Protein AF-A0A6G0W0J0-F1 (afdb_monomer)

Nearest PDB structures (foldseek):
  8c8g-assembly1_A  TM=3.126E-01  e=2.394E+00  Weissella oryzae

Mean predicted aligned error: 10.12 Å

InterPro domains:
  IPR012337 Ribonuclease H-like superfamily [SSF53098] (13-181)

Structure (mmCIF, N/CA/C/O backbone):
data_AF-A0A6G0W0J0-F1
#
_entry.id   AF-A0A6G0W0J0-F1
#
loop_
_atom_site.group_PDB
_atom_site.id
_atom_site.type_symbol
_atom_site.label_atom_id
_atom_site.label_alt_id
_atom_site.label_comp_id
_atom_site.label_asym_id
_atom_site.label_entity_id
_atom_site.label_seq_id
_atom_site.pdbx_PDB_ins_code
_atom_site.Cartn_x
_atom_site.Cartn_y
_atom_site.Cartn_z
_atom_site.occupancy
_atom_site.B_iso_or_equiv
_atom_site.auth_seq_id
_atom_site.auth_comp_id
_atom_site.auth_asym_id
_atom_site.auth_atom_id
_atom_site.pdbx_PDB_model_num
ATOM 1 N N . MET A 1 1 ? -2.404 -4.008 -24.831 1.00 56.59 1 MET A N 1
ATOM 2 C CA . MET A 1 1 ? -1.211 -3.534 -25.564 1.00 56.59 1 MET A CA 1
ATOM 3 C C . MET A 1 1 ? -0.155 -4.634 -25.630 1.00 56.59 1 MET A C 1
ATOM 5 O O . MET A 1 1 ? 0.037 -5.172 -26.712 1.00 56.59 1 MET A O 1
ATOM 9 N N . ALA A 1 2 ? 0.429 -5.047 -24.498 1.00 60.34 2 ALA A N 1
ATOM 10 C CA . ALA A 1 2 ? 1.398 -6.149 -24.436 1.00 60.34 2 ALA A CA 1
ATOM 11 C C . ALA A 1 2 ? 0.745 -7.544 -24.520 1.00 60.34 2 ALA A C 1
ATOM 13 O O . ALA A 1 2 ? -0.363 -7.741 -24.011 1.00 60.34 2 ALA A O 1
ATOM 14 N N . GLY A 1 3 ? 1.440 -8.506 -25.131 1.00 60.34 3 GLY A N 1
ATOM 15 C CA . GLY A 1 3 ? 1.117 -9.935 -25.079 1.00 60.34 3 GLY A CA 1
ATOM 16 C C . GLY A 1 3 ? 1.505 -10.698 -26.349 1.00 60.34 3 GLY A C 1
ATOM 17 O O . GLY A 1 3 ? 1.407 -10.171 -27.455 1.00 60.34 3 GLY A O 1
ATOM 18 N N . LYS A 1 4 ? 1.933 -11.953 -26.169 1.00 59.25 4 LYS A N 1
ATOM 19 C CA . LYS A 1 4 ? 2.504 -12.799 -27.233 1.00 59.25 4 LYS A CA 1
ATOM 20 C C . LYS A 1 4 ? 1.472 -13.349 -28.223 1.00 59.25 4 LYS A C 1
ATOM 22 O O . LYS A 1 4 ? 1.814 -13.626 -29.362 1.00 59.25 4 LYS A O 1
ATOM 27 N N . ILE A 1 5 ? 0.213 -13.496 -27.808 1.00 55.12 5 ILE A N 1
ATOM 28 C CA . ILE A 1 5 ? -0.828 -14.172 -28.595 1.00 55.12 5 ILE A CA 1
ATOM 29 C C . ILE A 1 5 ? -1.990 -13.198 -28.818 1.00 55.12 5 ILE A C 1
ATOM 31 O O . ILE A 1 5 ? -2.571 -12.689 -27.859 1.00 55.12 5 ILE A O 1
ATOM 35 N N . LYS A 1 6 ? -2.314 -12.912 -30.087 1.00 64.81 6 LYS A N 1
ATOM 36 C CA . LYS A 1 6 ? -3.482 -12.120 -30.547 1.00 64.81 6 LYS A CA 1
ATOM 37 C C . LYS A 1 6 ? -3.600 -10.666 -30.034 1.00 64.81 6 LYS A C 1
ATOM 39 O O . LYS A 1 6 ? -4.602 -10.007 -30.307 1.00 64.81 6 LYS A O 1
ATOM 44 N N . ARG A 1 7 ? -2.598 -10.126 -29.331 1.00 79.81 7 ARG A N 1
ATOM 45 C CA . ARG A 1 7 ? -2.573 -8.727 -28.847 1.00 79.81 7 ARG A CA 1
ATOM 46 C C . ARG A 1 7 ? -1.957 -7.783 -29.890 1.00 79.81 7 ARG A C 1
ATOM 48 O O . ARG A 1 7 ? -1.316 -8.225 -30.836 1.00 79.81 7 ARG A O 1
ATOM 55 N N . VAL A 1 8 ? -2.143 -6.475 -29.689 1.00 81.06 8 VAL A N 1
ATOM 56 C CA . VAL A 1 8 ? -1.639 -5.408 -30.579 1.00 81.06 8 VAL A CA 1
ATOM 57 C C . VAL A 1 8 ? -0.136 -5.545 -30.837 1.00 81.06 8 VAL A C 1
ATOM 59 O O . VAL A 1 8 ? 0.270 -5.514 -31.991 1.00 81.06 8 VAL A O 1
ATOM 62 N N . GLN A 1 9 ? 0.662 -5.796 -29.792 1.00 80.12 9 GLN A N 1
ATOM 63 C CA . GLN A 1 9 ? 2.093 -6.082 -29.928 1.00 80.12 9 GLN A CA 1
ATOM 64 C C . GLN A 1 9 ? 2.362 -7.197 -30.952 1.00 80.12 9 GLN A C 1
ATOM 66 O O . GLN A 1 9 ? 3.088 -6.974 -31.909 1.00 80.12 9 GLN A O 1
ATOM 71 N N . ALA A 1 10 ? 1.751 -8.372 -30.775 1.00 80.00 10 ALA A N 1
ATOM 72 C CA . ALA A 1 10 ? 1.978 -9.523 -31.649 1.00 80.00 10 ALA A CA 1
ATOM 73 C C . ALA A 1 10 ? 1.563 -9.255 -33.105 1.00 80.00 10 ALA A C 1
ATOM 75 O O . ALA A 1 10 ? 2.238 -9.699 -34.027 1.00 80.00 10 ALA A O 1
ATOM 76 N N . LYS A 1 11 ? 0.475 -8.501 -33.323 1.00 84.69 11 LYS A N 1
ATOM 77 C CA . LYS A 1 11 ? 0.040 -8.109 -34.673 1.00 84.69 11 LYS A CA 1
ATOM 78 C C . LYS A 1 11 ? 1.045 -7.174 -35.352 1.00 84.69 11 LYS A C 1
ATOM 80 O O . LYS A 1 11 ? 1.345 -7.381 -36.519 1.00 84.69 11 LYS A O 1
ATOM 85 N N . ILE A 1 12 ? 1.575 -6.186 -34.627 1.00 84.06 12 ILE A N 1
ATOM 86 C CA . ILE A 1 12 ? 2.580 -5.251 -35.159 1.00 84.06 12 ILE A CA 1
ATOM 87 C C . ILE A 1 12 ? 3.891 -5.983 -35.447 1.00 84.06 12 ILE A C 1
ATOM 89 O O . ILE A 1 12 ? 4.441 -5.820 -36.527 1.00 84.06 12 ILE A O 1
ATOM 93 N N . THR A 1 13 ? 4.357 -6.835 -34.530 1.00 82.12 13 THR A N 1
ATOM 94 C CA . THR A 1 13 ? 5.584 -7.619 -34.736 1.00 82.12 13 THR A CA 1
ATOM 95 C C . THR A 1 13 ? 5.460 -8.582 -35.919 1.00 82.12 13 THR A C 1
ATOM 97 O O . THR A 1 13 ? 6.430 -8.766 -36.636 1.00 82.12 13 THR A O 1
ATOM 100 N N . LYS A 1 14 ? 4.266 -9.136 -36.186 1.00 84.00 14 LYS A N 1
ATOM 101 C CA . LYS A 1 14 ? 4.023 -9.963 -37.381 1.00 84.00 1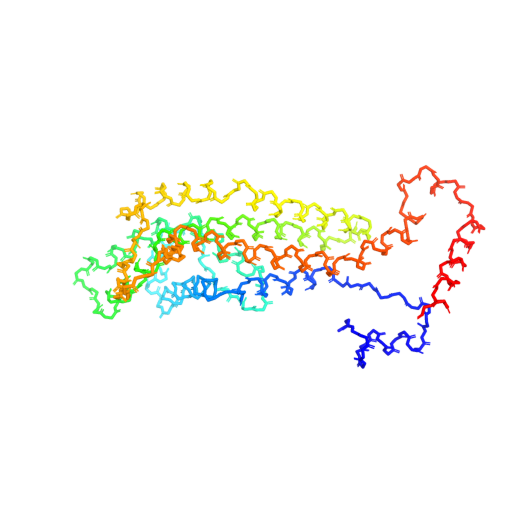4 LYS A CA 1
ATOM 102 C C . LYS A 1 14 ? 4.116 -9.169 -38.692 1.00 84.00 14 LYS A C 1
ATOM 104 O O . LYS A 1 14 ? 4.470 -9.736 -39.715 1.00 84.00 14 LYS A O 1
ATOM 109 N N . LEU A 1 15 ? 3.751 -7.887 -38.677 1.00 87.12 15 LEU A N 1
ATOM 110 C CA . LEU A 1 15 ? 3.861 -7.011 -39.850 1.00 87.12 15 LEU A CA 1
ATOM 111 C C . LEU A 1 15 ? 5.279 -6.456 -40.022 1.00 87.12 15 LEU A C 1
ATOM 113 O O . LEU A 1 15 ? 5.688 -6.162 -41.139 1.00 87.12 15 LEU A O 1
ATOM 117 N N . ASN A 1 16 ? 6.010 -6.281 -38.921 1.00 82.88 16 ASN A N 1
ATOM 118 C CA . ASN A 1 16 ? 7.377 -5.786 -38.920 1.00 82.88 16 ASN A CA 1
ATOM 119 C C . ASN A 1 16 ? 8.163 -6.378 -37.740 1.00 82.88 16 ASN A C 1
ATOM 121 O O . ASN A 1 16 ? 8.020 -5.940 -36.595 1.00 82.88 16 ASN A O 1
ATOM 125 N N . GLU A 1 17 ? 9.045 -7.329 -38.034 1.00 79.62 17 GLU A N 1
ATOM 126 C CA . GLU A 1 17 ? 9.886 -8.020 -37.047 1.00 79.62 17 GLU A CA 1
ATOM 127 C C . GLU A 1 17 ? 10.919 -7.082 -36.389 1.00 79.62 17 GLU A C 1
ATOM 129 O O . GLU A 1 17 ? 11.335 -7.264 -35.234 1.00 79.62 17 GLU A O 1
ATOM 134 N N . LEU A 1 18 ? 11.268 -5.987 -37.074 1.00 80.38 18 LEU A N 1
ATOM 135 C CA . LEU A 1 18 ? 12.151 -4.954 -36.539 1.00 80.38 18 LEU A CA 1
ATOM 136 C C . LEU A 1 18 ? 11.454 -4.087 -35.490 1.00 80.38 18 LEU A C 1
ATOM 138 O O . LEU A 1 18 ? 12.139 -3.524 -34.636 1.00 80.38 18 LEU A O 1
ATOM 142 N N . ALA A 1 19 ? 10.117 -4.036 -35.471 1.00 82.44 19 ALA A N 1
ATOM 143 C CA . ALA A 1 19 ? 9.374 -3.231 -34.509 1.00 82.44 19 ALA A CA 1
ATOM 144 C C . ALA A 1 19 ? 9.729 -3.617 -33.063 1.00 82.44 19 ALA A C 1
ATOM 146 O O . ALA A 1 19 ? 9.685 -4.784 -32.654 1.00 82.44 19 ALA A O 1
ATOM 147 N N . VAL A 1 20 ? 10.091 -2.616 -32.261 1.00 79.06 20 VAL A N 1
ATOM 148 C CA . VAL A 1 20 ? 10.449 -2.798 -30.854 1.00 79.06 20 VAL A CA 1
ATOM 149 C C . VAL A 1 20 ? 9.288 -2.355 -29.979 1.00 79.06 20 VAL A C 1
ATOM 151 O O . VAL A 1 20 ? 8.874 -1.200 -29.985 1.00 79.06 20 VAL A O 1
ATOM 154 N N . PHE A 1 21 ? 8.761 -3.288 -29.191 1.00 80.00 21 PHE A N 1
ATOM 155 C CA . PHE A 1 21 ? 7.732 -2.973 -28.209 1.00 80.00 21 PHE A CA 1
ATOM 156 C C . PHE A 1 21 ? 8.350 -2.424 -26.920 1.00 80.00 21 PHE A C 1
ATOM 158 O O . PHE A 1 21 ? 9.092 -3.137 -26.233 1.00 80.00 21 PHE A O 1
ATOM 165 N N . VAL A 1 22 ? 7.971 -1.193 -26.573 1.00 79.62 22 VAL A N 1
ATOM 166 C CA . VAL A 1 22 ? 8.305 -0.535 -25.305 1.00 79.62 22 VAL A CA 1
ATOM 167 C C . VAL A 1 22 ? 7.055 -0.511 -24.416 1.00 79.62 22 VAL A C 1
ATOM 169 O O . VAL A 1 22 ? 6.043 0.085 -24.794 1.00 79.62 22 VAL A O 1
ATOM 172 N N . PRO A 1 23 ? 7.061 -1.174 -23.245 1.00 77.00 23 PRO A N 1
ATOM 173 C CA . PRO A 1 23 ? 5.920 -1.131 -22.342 1.00 77.00 23 PRO A CA 1
ATOM 174 C C . PRO A 1 23 ? 5.777 0.259 -21.710 1.00 77.00 23 PRO A C 1
ATOM 176 O O . PRO A 1 23 ? 6.753 0.855 -21.261 1.00 77.00 23 PRO A O 1
ATOM 179 N N . CYS A 1 24 ? 4.539 0.747 -21.597 1.00 80.75 24 CYS A N 1
ATOM 180 C CA . CYS 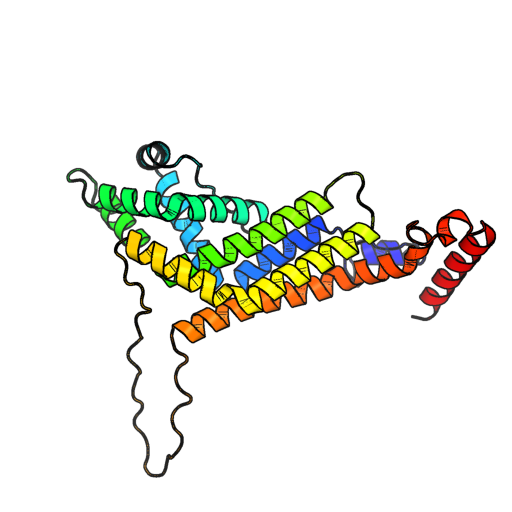A 1 24 ? 4.255 1.967 -20.845 1.00 80.75 24 CYS A CA 1
ATOM 181 C C . CYS A 1 24 ? 4.529 1.731 -19.350 1.00 80.75 24 CYS A C 1
ATOM 183 O O . CYS A 1 24 ? 3.860 0.914 -18.702 1.00 80.75 24 CYS A O 1
ATOM 185 N N . THR A 1 25 ? 5.509 2.451 -18.805 1.00 76.25 25 THR A N 1
ATOM 186 C CA . THR A 1 25 ? 5.937 2.353 -17.403 1.00 76.25 25 THR A CA 1
ATOM 187 C C . THR A 1 25 ? 4.838 2.802 -16.455 1.00 76.25 25 THR A C 1
ATOM 189 O O . THR A 1 25 ? 4.521 2.071 -15.523 1.00 76.25 25 THR A O 1
ATOM 192 N N . ALA A 1 26 ? 4.177 3.926 -16.742 1.00 74.62 26 ALA A N 1
ATOM 193 C CA . ALA A 1 26 ? 3.075 4.447 -15.934 1.00 74.62 26 ALA A CA 1
ATOM 194 C C . ALA A 1 26 ? 1.903 3.455 -15.834 1.00 74.62 26 ALA A C 1
ATOM 196 O O . ALA A 1 26 ? 1.378 3.197 -14.750 1.00 74.62 26 ALA A O 1
ATOM 197 N N . HIS A 1 27 ? 1.523 2.830 -16.954 1.00 75.94 27 HIS A N 1
ATOM 198 C CA . HIS A 1 27 ? 0.479 1.805 -16.953 1.00 75.94 27 HIS A CA 1
ATOM 199 C C . HIS A 1 27 ? 0.912 0.543 -16.193 1.00 75.94 27 HIS A C 1
ATOM 201 O O . HIS A 1 27 ? 0.139 -0.003 -15.406 1.00 75.94 27 HIS A O 1
ATOM 207 N N . SER A 1 28 ? 2.156 0.103 -16.392 1.00 76.25 28 SER A N 1
ATOM 208 C CA . SER A 1 28 ? 2.712 -1.065 -15.698 1.00 76.25 28 SER A CA 1
ATOM 209 C C . SER A 1 28 ? 2.783 -0.841 -14.189 1.00 76.25 28 SER A C 1
ATOM 211 O O . SER A 1 28 ? 2.431 -1.744 -13.429 1.00 76.25 28 SER A O 1
ATOM 213 N N . LEU A 1 29 ? 3.164 0.371 -13.764 1.00 77.25 29 LEU A N 1
ATOM 214 C CA . LEU A 1 29 ? 3.160 0.764 -12.361 1.00 77.25 29 LEU A CA 1
ATOM 215 C C . LEU A 1 29 ? 1.738 0.804 -11.793 1.00 77.25 29 LEU A C 1
ATOM 217 O O . LEU A 1 29 ? 1.502 0.386 -10.663 1.00 77.25 29 LEU A O 1
ATOM 221 N N . ASN A 1 30 ? 0.764 1.253 -12.587 1.00 77.56 30 ASN A N 1
ATOM 222 C CA . ASN A 1 30 ? -0.617 1.288 -12.131 1.00 77.56 30 ASN A CA 1
ATOM 223 C C . ASN A 1 30 ? -1.206 -0.104 -11.882 1.00 77.56 30 ASN A C 1
ATOM 225 O O . ASN A 1 30 ? -1.951 -0.289 -10.924 1.00 77.56 30 ASN A O 1
ATOM 229 N N . LEU A 1 31 ? -0.844 -1.078 -12.716 1.00 73.88 31 LEU A N 1
ATOM 230 C CA . LEU A 1 31 ? -1.403 -2.423 -12.663 1.00 73.88 31 LEU A CA 1
ATOM 231 C C . LEU A 1 31 ? -0.941 -3.226 -11.434 1.00 73.88 31 LEU A C 1
ATOM 233 O O . LEU A 1 31 ? -1.755 -3.904 -10.815 1.00 73.88 31 LEU A O 1
ATOM 237 N N . PHE A 1 32 ? 0.337 -3.156 -11.042 1.00 72.56 32 PHE A N 1
ATOM 238 C CA . PHE A 1 32 ? 0.806 -3.953 -9.898 1.00 72.56 32 PHE A CA 1
ATOM 239 C C . PHE A 1 32 ? 0.320 -3.395 -8.555 1.00 72.56 32 PHE A C 1
ATOM 241 O O . PHE A 1 32 ? 0.039 -4.182 -7.662 1.00 72.56 32 PHE A O 1
ATOM 248 N N . GLY A 1 33 ? 0.184 -2.071 -8.405 1.00 68.31 33 GLY A N 1
ATOM 249 C CA . GLY A 1 33 ? -0.306 -1.474 -7.157 1.00 68.31 33 GLY A CA 1
ATOM 250 C C . GLY A 1 33 ? -1.740 -1.900 -6.825 1.00 68.31 33 GLY A C 1
ATOM 251 O O . GLY A 1 33 ? -2.076 -2.080 -5.658 1.00 68.31 33 GLY A O 1
ATOM 252 N N . VAL A 1 34 ? -2.567 -2.116 -7.854 1.00 72.31 34 VAL A N 1
ATOM 253 C CA . VAL A 1 34 ? -3.911 -2.697 -7.713 1.00 72.31 34 VAL A CA 1
ATOM 254 C C . VAL A 1 34 ? -3.820 -4.155 -7.272 1.00 72.31 34 VAL A C 1
ATOM 256 O O . VAL A 1 34 ? -4.384 -4.512 -6.244 1.00 72.31 34 VAL A O 1
ATOM 259 N N . HIS A 1 35 ? -3.037 -4.974 -7.977 1.00 74.56 35 HIS A N 1
ATOM 260 C CA . HIS A 1 35 ? -2.887 -6.388 -7.627 1.00 74.56 35 HIS A CA 1
ATOM 261 C C . HIS A 1 35 ? -2.286 -6.599 -6.235 1.00 74.56 35 HIS A C 1
ATOM 263 O O . HIS A 1 35 ? -2.716 -7.501 -5.528 1.00 74.56 35 HIS A O 1
ATOM 269 N N . ALA A 1 36 ? -1.351 -5.745 -5.811 1.00 73.56 36 ALA A N 1
ATOM 270 C CA . ALA A 1 36 ? -0.733 -5.779 -4.488 1.00 73.56 36 ALA A CA 1
ATOM 271 C C . ALA A 1 36 ? -1.757 -5.579 -3.351 1.00 73.56 36 ALA A C 1
ATOM 273 O O . ALA A 1 36 ? -1.655 -6.215 -2.300 1.00 73.56 36 ALA A O 1
ATOM 274 N N . ALA A 1 37 ? -2.771 -4.738 -3.581 1.00 74.31 37 ALA A N 1
ATOM 275 C CA . ALA A 1 37 ? -3.867 -4.497 -2.644 1.00 74.31 37 ALA A CA 1
ATOM 276 C C . ALA A 1 37 ? -4.845 -5.686 -2.531 1.00 74.31 37 ALA A C 1
ATOM 278 O O . ALA A 1 37 ? -5.581 -5.780 -1.550 1.00 74.31 37 ALA A O 1
ATOM 279 N N . GLU A 1 38 ? -4.824 -6.599 -3.504 1.00 81.19 38 GLU A N 1
ATOM 280 C CA . GLU A 1 38 ? -5.711 -7.768 -3.613 1.00 81.19 38 GLU A CA 1
ATOM 281 C C . GLU A 1 38 ? -5.002 -9.095 -3.275 1.00 81.19 38 GLU A C 1
ATOM 283 O O . GLU A 1 38 ? -5.573 -10.171 -3.420 1.00 81.19 38 GLU A O 1
ATOM 288 N N . THR A 1 39 ? -3.754 -9.038 -2.801 1.00 79.44 39 THR A N 1
ATOM 289 C CA . THR A 1 39 ? -2.888 -10.218 -2.593 1.00 79.44 39 THR A CA 1
ATOM 290 C C . THR A 1 39 ? -3.302 -11.126 -1.453 1.00 79.44 39 THR A C 1
ATOM 292 O O . THR A 1 39 ? -3.011 -12.320 -1.469 1.00 79.44 39 THR A O 1
ATOM 295 N N . SER A 1 40 ? -3.932 -10.564 -0.427 1.00 83.31 40 SER A N 1
ATOM 296 C CA . SER A 1 40 ? -4.366 -11.324 0.734 1.00 83.31 40 SER A CA 1
ATOM 297 C C . SER A 1 40 ? -5.678 -10.774 1.282 1.00 83.31 40 SER A C 1
ATOM 299 O O . SER A 1 40 ? -5.935 -9.568 1.181 1.00 83.31 40 SER A O 1
ATOM 301 N N . PRO A 1 41 ? -6.483 -11.620 1.950 1.00 85.56 41 PRO A N 1
ATOM 302 C CA . PRO A 1 41 ? -7.697 -11.170 2.623 1.00 85.56 41 PRO A CA 1
ATOM 303 C C . PRO A 1 41 ? -7.441 -10.021 3.603 1.00 85.56 41 PRO A C 1
ATOM 305 O O . PRO A 1 41 ? -8.278 -9.136 3.750 1.00 85.56 41 PRO A O 1
ATOM 308 N N . ALA A 1 42 ? -6.268 -9.994 4.247 1.00 85.56 42 ALA A N 1
ATOM 309 C CA . ALA A 1 42 ? -5.870 -8.914 5.144 1.00 85.56 42 ALA A CA 1
ATOM 310 C C . ALA A 1 42 ? -5.733 -7.558 4.428 1.00 85.56 42 ALA A C 1
ATOM 312 O O . ALA A 1 42 ? -6.225 -6.561 4.954 1.00 85.56 42 ALA A O 1
ATOM 313 N N . MET A 1 43 ? -5.117 -7.520 3.240 1.00 87.19 43 MET A N 1
ATOM 314 C CA . MET A 1 43 ? -4.979 -6.286 2.450 1.00 87.19 43 MET A CA 1
ATOM 315 C C . MET A 1 43 ? -6.323 -5.828 1.890 1.00 87.19 43 MET A C 1
ATOM 317 O O . MET A 1 43 ? -6.672 -4.656 2.027 1.00 87.19 43 MET A O 1
ATOM 321 N N . ILE A 1 44 ? -7.120 -6.763 1.366 1.00 88.88 44 ILE A N 1
ATOM 322 C CA . ILE A 1 44 ? -8.475 -6.480 0.874 1.00 88.88 44 ILE A CA 1
ATOM 323 C C . ILE A 1 44 ? -9.322 -5.865 1.993 1.00 88.88 44 ILE A C 1
ATOM 325 O O . ILE A 1 44 ? -9.962 -4.833 1.799 1.00 88.88 44 ILE A O 1
ATOM 329 N N . THR A 1 45 ? -9.267 -6.458 3.189 1.00 91.12 45 THR A N 1
ATOM 330 C CA . THR A 1 45 ? -9.997 -5.965 4.364 1.00 91.12 45 THR A CA 1
ATOM 331 C C . THR A 1 45 ? -9.519 -4.570 4.751 1.00 91.12 45 THR A C 1
ATOM 333 O O . THR A 1 45 ? -10.342 -3.691 4.969 1.00 91.12 45 THR A O 1
ATOM 336 N N . PHE A 1 46 ? -8.207 -4.327 4.775 1.00 92.25 46 PHE A N 1
ATOM 337 C CA . PHE A 1 46 ? -7.636 -3.022 5.106 1.00 92.25 46 PHE A CA 1
ATOM 338 C C . PHE A 1 46 ? -8.090 -1.905 4.147 1.00 92.25 46 PHE A C 1
ATOM 340 O O . PHE A 1 46 ? -8.608 -0.879 4.594 1.00 92.25 46 PHE A O 1
ATOM 347 N N . PHE A 1 47 ? -7.970 -2.107 2.830 1.00 91.56 47 PHE A N 1
ATOM 348 C CA . PHE A 1 47 ? -8.452 -1.127 1.846 1.00 91.56 47 PHE A CA 1
ATOM 349 C C . PHE A 1 47 ? -9.983 -0.988 1.869 1.00 91.56 47 PHE A C 1
ATOM 351 O O . PHE A 1 47 ? -10.507 0.107 1.635 1.00 91.56 47 PHE A O 1
ATOM 358 N N . GLY A 1 48 ? -10.701 -2.069 2.184 1.00 92.94 48 GLY A N 1
ATOM 359 C CA . GLY A 1 48 ? -12.140 -2.058 2.433 1.00 92.94 48 GLY A CA 1
ATOM 360 C C . GLY A 1 48 ? -12.518 -1.195 3.638 1.00 92.94 48 GLY A C 1
ATOM 361 O O . GLY A 1 48 ? -13.429 -0.377 3.531 1.00 92.94 48 GLY A O 1
ATOM 362 N N . SER A 1 49 ? -11.780 -1.294 4.748 1.00 94.62 49 SER A N 1
ATOM 363 C CA . SER A 1 49 ? -11.978 -0.469 5.946 1.00 94.62 49 SER A CA 1
ATOM 364 C C . SER A 1 49 ? -11.797 1.015 5.639 1.00 94.62 49 SER A C 1
ATOM 366 O O . SER A 1 49 ? -12.677 1.807 5.962 1.00 94.62 49 SER A O 1
ATOM 368 N N . ILE A 1 50 ? -10.730 1.396 4.924 1.00 94.56 50 ILE A N 1
ATOM 369 C CA . ILE A 1 50 ? -10.516 2.785 4.473 1.00 94.56 50 ILE A CA 1
ATOM 370 C C . ILE A 1 50 ? -11.725 3.298 3.682 1.00 94.56 50 ILE A C 1
ATOM 372 O O . ILE A 1 50 ? -12.230 4.395 3.936 1.00 94.56 50 ILE A O 1
ATOM 376 N N . GLN A 1 51 ? -12.222 2.494 2.737 1.00 93.50 51 GLN A N 1
ATOM 377 C CA . GLN A 1 51 ? -13.383 2.867 1.933 1.00 93.50 51 GLN A CA 1
ATOM 378 C C . GLN A 1 51 ? -14.650 2.978 2.780 1.00 93.50 51 GLN A C 1
ATOM 380 O O . GLN A 1 51 ? -15.426 3.910 2.581 1.00 93.50 51 GLN A O 1
ATOM 385 N N . LYS A 1 52 ? -14.860 2.060 3.729 1.00 94.62 52 LYS A N 1
ATOM 386 C CA . LYS A 1 52 ? -16.021 2.065 4.625 1.00 94.62 52 LYS A CA 1
ATOM 387 C C . LYS A 1 52 ? -16.036 3.315 5.505 1.00 94.62 52 LYS A C 1
ATOM 389 O O . LYS A 1 52 ? -17.090 3.931 5.638 1.00 94.62 52 LYS A O 1
ATOM 394 N N . ILE A 1 53 ? -14.880 3.740 6.021 1.00 94.44 53 ILE A N 1
ATOM 395 C CA . ILE A 1 53 ? -14.766 4.980 6.803 1.00 94.44 53 ILE A CA 1
ATOM 396 C C . ILE A 1 53 ? -15.080 6.199 5.932 1.00 94.44 53 ILE A C 1
ATOM 398 O O . ILE A 1 53 ? -15.870 7.054 6.328 1.00 94.44 53 ILE A O 1
ATOM 402 N N . PHE A 1 54 ? -14.521 6.265 4.719 1.00 94.56 54 PHE A N 1
ATOM 403 C CA . PHE A 1 54 ? -14.840 7.345 3.783 1.00 94.56 54 PHE A CA 1
ATOM 404 C C . PHE A 1 54 ? -16.347 7.406 3.485 1.00 94.56 54 PHE A C 1
ATOM 406 O O . PHE A 1 54 ? -16.952 8.469 3.611 1.00 94.56 54 PHE A O 1
ATOM 413 N N . VAL A 1 55 ? -16.950 6.265 3.127 1.00 94.56 55 VAL A N 1
ATOM 414 C CA . VAL A 1 55 ? -18.376 6.155 2.776 1.00 94.56 55 VAL A CA 1
ATOM 415 C C . VAL A 1 55 ? -19.261 6.545 3.946 1.00 94.56 55 VAL A C 1
ATOM 417 O O . VAL A 1 55 ? -20.277 7.204 3.737 1.00 94.56 55 VAL A O 1
ATOM 420 N N . PHE A 1 56 ? -18.871 6.189 5.173 1.00 93.19 56 PHE A N 1
ATOM 421 C CA . PHE A 1 56 ? -19.567 6.648 6.361 1.00 93.19 56 PHE A CA 1
ATOM 422 C C . PHE A 1 56 ? -19.662 8.170 6.332 1.00 93.19 56 PHE A C 1
ATOM 424 O O . PHE A 1 56 ? -20.761 8.672 6.127 1.00 93.19 56 PHE A O 1
ATOM 431 N N . PHE A 1 57 ? -18.559 8.909 6.415 1.00 92.25 57 PHE A N 1
ATOM 432 C CA . PHE A 1 57 ? -18.636 10.371 6.448 1.00 92.25 57 PHE A CA 1
ATOM 433 C C . PHE A 1 57 ? -19.301 10.975 5.202 1.00 92.25 57 PHE A C 1
ATOM 435 O O . PHE A 1 57 ? -20.114 11.885 5.339 1.00 92.25 57 PHE A O 1
ATOM 442 N N . SER A 1 58 ? -19.022 10.461 3.998 1.00 92.81 58 SER A N 1
ATOM 443 C CA . SER A 1 58 ? -19.546 11.041 2.754 1.00 92.81 58 SER A CA 1
ATOM 444 C C . SER A 1 58 ? -21.048 10.838 2.548 1.00 92.81 58 SER A C 1
ATOM 446 O O . SER A 1 58 ? -21.668 11.609 1.823 1.00 92.81 58 SER A O 1
ATOM 448 N N . ASN A 1 59 ? -21.653 9.821 3.171 1.00 91.62 59 ASN A N 1
ATOM 449 C CA . ASN A 1 59 ? -23.085 9.531 3.029 1.00 91.62 59 ASN A CA 1
ATOM 450 C C . ASN A 1 59 ? -23.995 10.532 3.768 1.00 91.62 59 ASN A C 1
ATOM 452 O O . ASN A 1 59 ? -25.210 10.373 3.760 1.00 91.62 59 ASN A O 1
ATOM 456 N N . SER A 1 60 ? -23.448 11.529 4.468 1.00 90.56 60 SER A N 1
ATOM 457 C CA . SER A 1 60 ? -24.233 12.585 5.112 1.00 90.56 60 SER A CA 1
ATOM 458 C C . SER A 1 60 ? -23.477 13.902 5.079 1.00 90.56 60 SER A C 1
ATOM 460 O O . SER A 1 60 ? -22.347 13.987 5.552 1.00 90.56 60 SER A O 1
ATOM 462 N N . THR A 1 61 ? -24.128 14.953 4.586 1.00 89.69 61 THR A N 1
ATOM 463 C CA . THR A 1 61 ? -23.578 16.315 4.567 1.00 89.69 61 THR A CA 1
ATOM 464 C C . THR A 1 61 ? -23.235 16.818 5.968 1.00 89.69 61 THR A C 1
ATOM 466 O O . THR A 1 61 ? -22.190 17.434 6.151 1.00 89.69 61 THR A O 1
ATOM 469 N N . SER A 1 62 ? -24.058 16.490 6.969 1.00 88.31 62 SER A N 1
ATOM 470 C CA . SER A 1 62 ? -23.797 16.815 8.376 1.00 88.31 62 SER A CA 1
ATOM 471 C C . SER A 1 62 ? -22.502 16.161 8.873 1.00 88.31 62 SER A C 1
ATOM 473 O O . SER A 1 62 ? -21.593 16.859 9.321 1.00 88.31 62 SER A O 1
ATOM 475 N N . ARG A 1 63 ? -22.355 14.841 8.693 1.00 89.25 63 ARG A N 1
ATOM 476 C CA . ARG A 1 63 ? -21.155 14.100 9.130 1.00 89.25 63 ARG A CA 1
ATOM 477 C C . ARG A 1 63 ? -19.901 14.549 8.385 1.00 89.25 63 ARG A C 1
ATOM 479 O O . ARG A 1 63 ? -18.834 14.670 8.977 1.00 89.25 63 ARG A O 1
ATOM 486 N N . TRP A 1 64 ? -20.037 14.846 7.098 1.00 91.62 64 TRP A N 1
ATOM 487 C CA . TRP A 1 64 ? -18.959 15.397 6.286 1.00 91.62 64 TRP A CA 1
ATOM 488 C C . TRP A 1 64 ? -18.503 16.782 6.763 1.00 91.62 64 TRP A C 1
ATOM 490 O O . TRP A 1 64 ? -17.304 17.054 6.784 1.00 91.62 64 TRP A O 1
ATOM 500 N N . ASN A 1 65 ? -19.435 17.646 7.175 1.00 88.81 65 ASN A N 1
ATOM 501 C CA . ASN A 1 65 ? -19.109 18.961 7.729 1.00 88.81 65 ASN A CA 1
ATOM 502 C C . ASN A 1 65 ? -18.429 18.847 9.098 1.00 88.81 65 ASN A C 1
ATOM 504 O O . ASN A 1 65 ? -17.423 19.513 9.318 1.00 88.81 65 ASN A O 1
ATOM 508 N N . MET A 1 66 ? -18.907 17.958 9.978 1.00 87.12 66 MET A N 1
ATOM 509 C CA . MET A 1 66 ? -18.241 17.680 11.261 1.00 87.12 66 MET A CA 1
ATOM 510 C C . MET A 1 66 ? -16.790 17.245 11.048 1.00 87.12 66 MET A C 1
ATOM 512 O O . MET A 1 66 ? -15.887 17.766 11.691 1.00 87.12 66 MET A O 1
ATOM 516 N N . LEU A 1 67 ? -16.562 16.347 10.088 1.00 89.75 67 LEU A N 1
ATOM 517 C CA . LEU A 1 67 ? -15.225 15.904 9.716 1.00 89.75 67 LEU A CA 1
ATOM 518 C C . LEU A 1 67 ? -14.355 17.070 9.211 1.00 89.75 67 LEU A C 1
ATOM 520 O O . LEU A 1 67 ? -13.241 17.262 9.695 1.00 89.75 67 LEU A O 1
ATOM 524 N N . LYS A 1 68 ? -14.860 17.859 8.254 1.00 88.31 68 LYS A N 1
ATOM 525 C CA . LYS A 1 68 ? -14.137 18.993 7.649 1.00 88.31 68 LYS A CA 1
ATOM 526 C C . LYS A 1 68 ? -13.729 20.074 8.645 1.00 88.31 68 LYS A C 1
ATOM 528 O O . LYS A 1 68 ? -12.725 20.732 8.414 1.00 88.31 68 LYS A O 1
ATOM 533 N N . ASN A 1 69 ? -14.493 20.260 9.717 1.00 86.44 69 ASN A N 1
ATOM 534 C CA . ASN A 1 69 ? -14.178 21.257 10.737 1.00 86.44 69 ASN A CA 1
ATOM 535 C C . ASN A 1 69 ? -12.947 20.883 11.575 1.00 86.44 69 ASN A C 1
ATOM 537 O O . ASN A 1 69 ? -12.395 21.745 12.251 1.00 86.44 69 ASN A O 1
ATOM 541 N N . VAL A 1 70 ? -12.521 19.617 11.539 1.00 84.44 70 VAL A N 1
ATOM 542 C CA . VAL A 1 70 ? -11.401 19.108 12.342 1.00 84.44 70 VAL A CA 1
ATOM 543 C C . VAL A 1 70 ? -10.205 18.718 11.474 1.00 84.44 70 VAL A C 1
ATOM 545 O O . VAL A 1 70 ? -9.066 18.853 11.914 1.00 84.44 70 VAL A O 1
ATOM 548 N N . ILE A 1 71 ? -10.429 18.2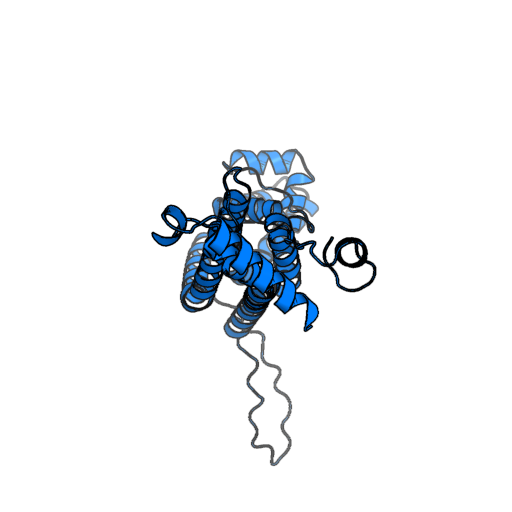36 10.245 1.00 86.38 71 ILE A N 1
ATOM 549 C CA . ILE A 1 71 ? -9.338 17.805 9.360 1.00 86.38 71 ILE A CA 1
ATOM 550 C C . ILE A 1 71 ? -8.954 18.887 8.348 1.00 86.38 71 ILE A C 1
ATOM 552 O O . ILE A 1 71 ? -9.787 19.402 7.605 1.00 86.38 71 ILE A O 1
ATOM 556 N N . ASN A 1 72 ? -7.652 19.149 8.232 1.00 76.25 72 ASN A N 1
ATOM 557 C CA . ASN A 1 72 ? -7.113 20.108 7.258 1.00 76.25 72 ASN A CA 1
ATOM 558 C C . ASN A 1 72 ? -7.077 19.553 5.825 1.00 76.25 72 ASN A C 1
ATOM 560 O O . ASN A 1 72 ? -6.975 20.302 4.855 1.00 76.25 72 ASN A O 1
ATOM 564 N N . VAL A 1 73 ? -7.136 18.227 5.672 1.00 80.94 73 VAL A N 1
ATOM 565 C CA . VAL A 1 73 ? -7.074 17.542 4.375 1.00 80.94 73 VAL A CA 1
ATOM 566 C C . VAL A 1 73 ? -8.337 16.726 4.180 1.00 80.94 73 VAL A C 1
ATOM 568 O O . VAL A 1 73 ? -8.698 15.926 5.029 1.00 80.94 73 VAL A O 1
ATOM 571 N N . THR A 1 74 ? -8.996 16.872 3.034 1.00 84.31 74 THR A N 1
ATOM 572 C CA . THR A 1 74 ? -10.223 16.125 2.733 1.00 84.31 74 THR A CA 1
ATOM 573 C C . THR A 1 74 ? -9.946 14.632 2.525 1.00 84.31 74 THR A C 1
ATOM 575 O O . THR A 1 74 ? -9.089 14.270 1.712 1.00 84.31 74 THR A O 1
ATOM 578 N N . LEU A 1 75 ? -10.715 13.759 3.194 1.00 87.56 75 LEU A N 1
ATOM 579 C CA . LEU A 1 75 ? -10.678 12.320 2.914 1.00 87.56 75 LEU A CA 1
ATOM 580 C C . LEU A 1 75 ? -11.085 12.039 1.468 1.00 87.56 75 LEU A C 1
ATOM 582 O O . LEU A 1 75 ? -11.920 12.733 0.888 1.00 87.56 75 LEU A O 1
ATOM 586 N N . LYS A 1 76 ? -10.508 10.995 0.875 1.00 88.38 76 LYS A N 1
ATOM 587 C CA . LYS A 1 76 ? -10.764 10.656 -0.525 1.00 88.38 76 LYS A CA 1
ATOM 588 C C . LYS A 1 76 ? -11.267 9.233 -0.672 1.00 88.38 76 LYS A C 1
ATOM 590 O O . LYS A 1 76 ? -10.734 8.314 -0.056 1.00 88.38 76 LYS A O 1
ATOM 595 N N . LYS A 1 77 ? -12.246 9.064 -1.562 1.00 88.94 77 LYS A N 1
ATOM 596 C CA . LYS A 1 77 ? -12.604 7.759 -2.114 1.00 88.94 77 LYS A CA 1
ATOM 597 C C . LYS A 1 77 ? -11.403 7.205 -2.866 1.00 88.94 77 LYS A C 1
ATOM 599 O O . LYS A 1 77 ? -10.787 7.930 -3.653 1.00 88.94 77 LYS A O 1
ATOM 604 N N . HIS A 1 78 ? -11.106 5.925 -2.673 1.00 83.56 78 HIS A N 1
ATOM 605 C CA . HIS A 1 78 ? -10.151 5.247 -3.539 1.00 83.56 78 HIS A CA 1
ATOM 606 C C . HIS A 1 78 ? -10.866 4.495 -4.666 1.00 83.56 78 HIS A C 1
ATOM 608 O O . HIS A 1 78 ? -12.058 4.200 -4.605 1.00 83.56 78 HIS A O 1
ATOM 614 N N . SER A 1 79 ? -10.130 4.276 -5.747 1.00 79.94 79 SER A N 1
ATOM 615 C CA . SER A 1 79 ? -10.544 3.556 -6.943 1.00 79.94 79 SER A CA 1
ATOM 616 C C . SER A 1 79 ? -9.804 2.234 -6.984 1.00 79.94 79 SER A C 1
ATOM 618 O O . SER A 1 79 ? -8.576 2.202 -6.854 1.00 79.94 79 SER A O 1
ATOM 620 N N . ASP A 1 80 ? -10.527 1.161 -7.280 1.00 72.25 80 ASP A N 1
ATOM 621 C CA . ASP A 1 80 ? -9.929 -0.168 -7.412 1.00 72.25 80 ASP A CA 1
ATOM 622 C C . ASP A 1 80 ? -8.966 -0.239 -8.594 1.00 72.25 80 ASP A C 1
ATOM 624 O O . ASP A 1 80 ? -7.975 -0.947 -8.551 1.00 72.25 80 ASP A O 1
ATOM 628 N N . THR A 1 81 ? -9.167 0.602 -9.607 1.00 70.94 81 THR A N 1
ATOM 629 C CA . THR A 1 81 ? -8.355 0.615 -10.832 1.00 70.94 81 THR A CA 1
ATOM 630 C C . THR A 1 81 ? -7.150 1.561 -10.806 1.00 70.94 81 THR A C 1
ATOM 632 O O . THR A 1 81 ? -6.339 1.527 -11.734 1.00 70.94 81 THR A O 1
ATOM 635 N N . ARG A 1 82 ? -7.026 2.449 -9.806 1.00 76.25 82 ARG A N 1
ATOM 636 C CA . ARG A 1 82 ? -6.008 3.520 -9.797 1.00 76.25 82 ARG A CA 1
ATOM 637 C C . ARG A 1 82 ? -5.349 3.665 -8.436 1.00 76.25 82 ARG A C 1
ATOM 639 O O . ARG A 1 82 ? -5.904 4.289 -7.533 1.00 76.25 82 ARG A O 1
ATOM 646 N N . TRP A 1 83 ? -4.119 3.199 -8.295 1.00 82.56 83 TRP A N 1
ATOM 647 C CA . TRP A 1 83 ? -3.383 3.317 -7.032 1.00 82.56 83 TRP A CA 1
ATOM 648 C C . TRP A 1 83 ? -3.096 4.772 -6.625 1.00 82.56 83 TRP A C 1
ATOM 650 O O . TRP A 1 83 ? -2.987 5.036 -5.435 1.00 82.56 83 TRP A O 1
ATOM 660 N N . SER A 1 84 ? -3.023 5.733 -7.556 1.00 85.12 84 SER A N 1
ATOM 661 C CA . SER A 1 84 ? -2.842 7.151 -7.203 1.00 85.12 84 SER A CA 1
ATOM 662 C C . SER A 1 84 ? -3.987 7.659 -6.321 1.00 85.12 84 SER A C 1
ATOM 664 O O . SER A 1 84 ? -3.767 8.448 -5.404 1.00 85.12 84 SER A O 1
ATOM 666 N N . SER A 1 85 ? -5.202 7.140 -6.527 1.00 88.56 85 SER A N 1
ATOM 667 C CA . SER A 1 85 ? -6.343 7.402 -5.647 1.00 88.56 85 SER A CA 1
ATOM 668 C C . SER A 1 85 ? -6.212 6.691 -4.295 1.00 88.56 85 SER A C 1
ATOM 670 O O . SER A 1 85 ? -6.469 7.313 -3.268 1.00 88.56 85 SER A O 1
ATOM 672 N N . LYS A 1 86 ? -5.726 5.436 -4.268 1.00 88.94 86 LYS A N 1
ATOM 673 C CA . LYS A 1 86 ? -5.416 4.703 -3.025 1.00 88.94 86 LYS A CA 1
ATOM 674 C C . LYS A 1 86 ? -4.356 5.438 -2.204 1.00 88.94 86 LYS A C 1
ATOM 676 O O . LYS A 1 86 ? -4.529 5.590 -1.003 1.00 88.94 86 LYS A O 1
ATOM 681 N N . LYS A 1 87 ? -3.319 5.979 -2.850 1.00 91.44 87 LYS A N 1
ATOM 682 C CA . LYS A 1 87 ? -2.282 6.795 -2.210 1.00 91.44 87 LYS A CA 1
ATOM 683 C C . LYS A 1 87 ? -2.868 8.054 -1.592 1.00 91.44 87 LYS A C 1
ATOM 685 O O . LYS A 1 87 ? -2.572 8.355 -0.446 1.00 91.44 87 LYS A O 1
ATOM 690 N N . GLN A 1 88 ? -3.698 8.789 -2.332 1.00 91.75 88 GLN A N 1
ATOM 691 C CA . GLN A 1 88 ? -4.326 9.999 -1.797 1.00 91.75 88 GLN A CA 1
ATOM 692 C C . GLN A 1 88 ? -5.241 9.691 -0.608 1.00 91.75 88 GLN A C 1
ATOM 694 O O . GLN A 1 88 ? -5.212 10.434 0.368 1.00 91.75 88 GLN A O 1
ATOM 699 N N . ALA A 1 89 ? -6.011 8.600 -0.671 1.00 93.19 89 ALA A N 1
ATOM 700 C CA . ALA A 1 89 ? -6.823 8.143 0.450 1.00 93.19 89 ALA A CA 1
ATOM 701 C C . ALA A 1 89 ? -5.936 7.795 1.654 1.00 93.19 89 ALA A C 1
ATOM 703 O O . ALA A 1 89 ? -6.084 8.398 2.710 1.00 93.19 89 ALA A O 1
ATOM 704 N N . ILE A 1 90 ? -4.957 6.904 1.480 1.00 93.94 90 ILE A N 1
ATOM 705 C CA . ILE A 1 90 ? -4.061 6.462 2.554 1.00 93.94 90 ILE A CA 1
ATOM 706 C C . ILE A 1 90 ? -3.315 7.624 3.196 1.00 93.94 90 ILE A C 1
ATOM 708 O O . ILE A 1 90 ? -3.301 7.710 4.418 1.00 93.94 90 ILE A O 1
ATOM 712 N N . SER A 1 91 ? -2.743 8.536 2.409 1.00 93.94 91 SER A N 1
ATOM 713 C CA . SER A 1 91 ? -2.044 9.690 2.971 1.00 93.94 91 SER A CA 1
ATOM 714 C C . SER A 1 91 ? -2.990 10.594 3.767 1.00 93.94 91 SER A C 1
ATOM 716 O O . SER A 1 91 ? -2.607 11.034 4.842 1.00 93.94 91 SER A O 1
ATOM 718 N N . ALA A 1 92 ? -4.225 10.822 3.300 1.00 94.06 92 ALA A N 1
ATOM 719 C CA . ALA A 1 92 ? -5.209 11.621 4.036 1.00 94.06 92 ALA A CA 1
ATOM 720 C C . ALA A 1 92 ? -5.646 10.955 5.352 1.00 94.06 92 ALA A C 1
ATOM 722 O O . ALA A 1 92 ? -5.835 11.644 6.352 1.00 94.06 92 ALA A O 1
ATOM 723 N N . PHE A 1 93 ? -5.783 9.628 5.371 1.00 94.50 93 PHE A N 1
ATOM 724 C CA . PHE A 1 93 ? -6.055 8.882 6.600 1.00 94.50 93 PHE A CA 1
ATOM 725 C C . PHE A 1 93 ? -4.858 8.913 7.548 1.00 94.50 93 PHE A C 1
ATOM 727 O O . PHE A 1 93 ? -5.017 9.258 8.709 1.00 94.50 93 PHE A O 1
ATOM 734 N N . HIS A 1 94 ? -3.656 8.625 7.051 1.00 94.88 94 HIS A N 1
ATOM 735 C CA . HIS A 1 94 ? -2.432 8.604 7.850 1.00 94.88 94 HIS A CA 1
ATOM 736 C C . HIS A 1 94 ? -2.167 9.941 8.550 1.00 94.88 94 HIS A C 1
ATOM 738 O O . HIS A 1 94 ? -1.718 9.951 9.689 1.00 94.88 94 HIS A O 1
ATOM 744 N N . THR A 1 95 ? -2.439 11.076 7.901 1.00 93.44 95 THR A N 1
ATOM 745 C CA . THR A 1 95 ? -2.228 12.398 8.513 1.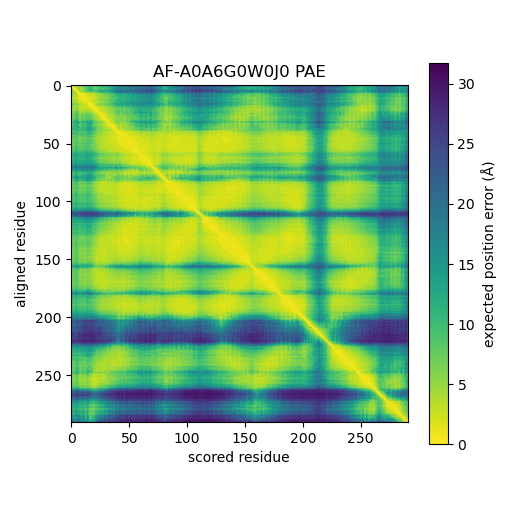00 93.44 95 THR A CA 1
ATOM 746 C C . THR A 1 95 ? -3.292 12.787 9.533 1.00 93.44 95 THR A C 1
ATOM 748 O O . THR A 1 95 ? -3.026 13.655 10.352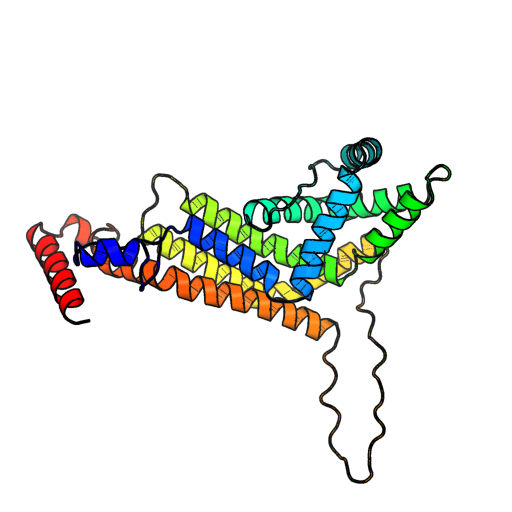 1.00 93.44 95 THR A O 1
ATOM 751 N N . ASN A 1 96 ? -4.492 12.199 9.475 1.00 93.81 96 ASN A N 1
ATOM 752 C CA . ASN A 1 96 ? -5.641 12.645 10.273 1.00 93.81 96 ASN A CA 1
ATOM 753 C C . ASN A 1 96 ? -6.262 11.527 11.127 1.00 93.81 96 ASN A C 1
ATOM 755 O O . ASN A 1 96 ? -7.374 11.699 11.615 1.00 93.81 96 ASN A O 1
ATOM 759 N N . ILE A 1 97 ? -5.606 10.371 11.288 1.00 94.50 97 ILE A N 1
ATOM 760 C CA . ILE A 1 97 ? -6.235 9.194 11.912 1.00 94.50 97 ILE A CA 1
ATOM 761 C C . ILE A 1 97 ? -6.683 9.460 13.353 1.00 94.50 97 ILE A C 1
ATOM 763 O O . ILE A 1 97 ? -7.779 9.052 13.726 1.00 94.50 97 ILE A O 1
ATOM 767 N N . ILE A 1 98 ? -5.891 10.224 14.110 1.00 93.75 98 ILE A N 1
ATOM 768 C CA . ILE A 1 98 ? -6.211 10.637 15.482 1.00 93.75 98 ILE A CA 1
ATOM 769 C C . ILE A 1 98 ? -7.449 11.537 15.478 1.00 93.75 98 ILE A C 1
ATOM 771 O O . ILE A 1 98 ? -8.417 11.261 16.171 1.00 93.75 98 ILE A O 1
ATOM 775 N N . SER A 1 99 ? -7.474 12.564 14.625 1.00 93.44 99 SER A N 1
ATOM 776 C CA . SER A 1 99 ? -8.630 13.455 14.482 1.00 93.44 99 SER A CA 1
ATOM 777 C C . SER A 1 99 ? -9.903 12.705 14.080 1.00 93.44 99 SER A C 1
ATOM 779 O O . SER A 1 99 ? -10.987 13.016 14.569 1.00 93.44 99 SER A O 1
ATOM 781 N N . ILE A 1 100 ? -9.782 11.709 13.197 1.00 93.12 100 ILE A N 1
ATOM 782 C CA . ILE A 1 100 ? -10.900 10.855 12.786 1.00 93.12 100 ILE A CA 1
ATOM 783 C C . ILE A 1 100 ? -11.424 10.054 13.983 1.00 93.12 100 ILE A C 1
ATOM 785 O O . ILE A 1 100 ? -12.636 10.017 14.186 1.00 93.12 100 ILE A O 1
ATOM 789 N N . ASP A 1 101 ? -10.539 9.452 14.780 1.00 93.62 101 ASP A N 1
ATOM 790 C CA . ASP A 1 101 ? -10.906 8.730 16.003 1.00 93.62 101 ASP A CA 1
ATOM 791 C C . ASP A 1 101 ? -11.613 9.635 17.018 1.00 93.62 101 ASP A C 1
ATOM 793 O O . ASP A 1 101 ? -12.718 9.316 17.461 1.00 93.62 101 ASP A O 1
ATOM 797 N N . THR A 1 102 ? -11.044 10.811 17.301 1.00 92.56 102 THR A N 1
ATOM 798 C CA . THR A 1 102 ? -11.634 11.793 18.220 1.00 92.56 102 THR A CA 1
ATOM 799 C C . THR A 1 102 ? -13.054 12.170 17.801 1.00 92.56 102 THR A C 1
ATOM 801 O O . THR A 1 102 ? -13.962 12.162 18.629 1.00 92.56 102 THR A O 1
ATOM 804 N N . ILE A 1 103 ? -13.280 12.458 16.515 1.00 91.94 103 ILE A N 1
ATOM 805 C CA . ILE A 1 103 ? -14.614 12.816 16.010 1.00 91.94 103 ILE A CA 1
ATOM 806 C C . ILE A 1 103 ? -15.584 11.644 16.140 1.00 91.94 103 ILE A C 1
ATOM 808 O O . ILE A 1 103 ? -16.732 11.842 16.528 1.00 91.94 103 ILE A O 1
ATOM 812 N N . LEU A 1 104 ? -15.156 10.421 15.819 1.00 92.12 104 LEU A N 1
ATOM 813 C CA . LEU A 1 104 ? -16.015 9.241 15.925 1.00 92.12 104 LEU A CA 1
ATOM 814 C C . LEU A 1 104 ? -16.450 8.986 17.372 1.00 92.12 104 LEU A C 1
ATOM 816 O O . LEU A 1 104 ? -17.622 8.674 17.597 1.00 92.12 104 LEU A O 1
ATOM 820 N N . LYS A 1 105 ? -15.539 9.163 18.337 1.00 91.56 105 LYS A N 1
ATOM 821 C CA . LYS A 1 105 ? -15.840 9.100 19.775 1.00 91.56 105 LYS A CA 1
ATOM 822 C C . LYS A 1 105 ? -16.813 10.208 20.189 1.00 91.56 105 LYS A C 1
ATOM 824 O O . LYS A 1 105 ? -17.871 9.913 20.731 1.00 91.56 105 LYS A O 1
ATOM 829 N N . GLN A 1 106 ? -16.559 11.459 19.801 1.00 90.25 106 GLN A N 1
ATOM 830 C CA . GLN A 1 106 ? -17.477 12.575 20.074 1.00 90.25 106 GLN A CA 1
ATOM 831 C C . GLN A 1 106 ? -18.882 12.338 19.502 1.00 90.25 106 GLN A C 1
ATOM 833 O O . GLN A 1 106 ? -19.884 12.561 20.178 1.00 90.25 106 GLN A O 1
ATOM 838 N N . MET A 1 107 ? -18.974 11.851 18.262 1.00 88.56 107 MET A N 1
ATOM 839 C CA . MET A 1 107 ? -20.249 11.534 17.615 1.00 88.56 107 MET A CA 1
ATOM 840 C C . MET A 1 107 ? -20.995 10.395 18.312 1.00 88.56 107 MET A C 1
ATOM 842 O O . MET A 1 107 ? -22.224 10.395 18.316 1.00 88.56 107 MET A O 1
ATOM 846 N N . LYS A 1 108 ? -20.267 9.427 18.875 1.00 86.25 108 LYS A N 1
ATOM 847 C CA . LYS A 1 108 ? -20.836 8.331 19.662 1.00 86.25 108 LYS A CA 1
ATOM 848 C C . LYS A 1 108 ? -21.403 8.829 20.995 1.00 86.25 108 LYS A C 1
ATOM 850 O O . LYS A 1 108 ? -22.472 8.370 21.385 1.00 86.25 108 LYS A O 1
ATOM 855 N N . ASP A 1 109 ? -20.718 9.763 21.648 1.00 84.06 109 ASP A N 1
ATOM 856 C CA . ASP A 1 109 ? -21.072 10.253 22.988 1.00 84.06 109 ASP A CA 1
ATOM 857 C C . ASP A 1 109 ? -22.069 11.431 22.959 1.00 84.06 109 ASP A C 1
ATOM 859 O O . ASP A 1 109 ? -22.544 11.893 23.996 1.00 84.06 109 ASP A O 1
ATOM 863 N N . THR A 1 110 ? -22.424 11.923 21.768 1.00 83.38 110 THR A N 1
ATOM 864 C CA . THR A 1 110 ? -23.398 13.009 21.601 1.00 83.38 110 THR A CA 1
ATOM 865 C C . THR A 1 110 ? -24.823 12.519 21.886 1.00 83.38 110 THR A C 1
ATOM 867 O O . THR A 1 110 ? -25.357 11.671 21.171 1.00 83.38 110 THR A O 1
ATOM 870 N N . THR A 1 111 ? -25.485 13.127 22.874 1.00 62.19 111 THR A N 1
ATOM 871 C CA . THR A 1 111 ? -26.799 12.716 23.415 1.00 62.19 111 THR A CA 1
ATOM 872 C C . THR A 1 111 ? -27.975 12.766 22.428 1.00 62.19 111 THR A C 1
ATOM 874 O O . THR A 1 111 ? -28.972 12.088 22.649 1.00 62.19 111 THR A O 1
ATOM 877 N N . ASN A 1 112 ? -27.863 13.516 21.326 1.00 70.31 112 ASN A N 1
ATOM 878 C CA . ASN A 1 112 ? -28.935 13.717 20.336 1.00 70.31 112 ASN A CA 1
ATOM 879 C C . ASN A 1 112 ? -28.738 12.948 19.011 1.00 70.31 112 ASN A C 1
ATOM 881 O O . ASN A 1 112 ? -29.408 13.246 18.020 1.00 70.31 112 ASN A O 1
ATOM 885 N N . MET A 1 113 ? -27.811 11.988 18.945 1.00 74.25 113 MET A N 1
ATOM 886 C CA . MET A 1 113 ? -27.571 11.208 17.723 1.00 74.25 113 MET A CA 1
ATOM 887 C C . MET A 1 113 ? -28.481 9.975 17.626 1.00 74.25 113 MET A C 1
ATOM 889 O O . MET A 1 113 ? -28.727 9.283 18.608 1.00 74.25 113 MET A O 1
ATOM 893 N N . ASN A 1 114 ? -28.955 9.664 16.412 1.00 83.50 114 ASN A N 1
ATOM 894 C CA . ASN A 1 114 ? -29.739 8.452 16.145 1.00 83.50 114 ASN A CA 1
ATOM 895 C C . ASN A 1 114 ? -28.892 7.185 16.398 1.00 83.50 114 ASN A C 1
ATOM 897 O O . ASN A 1 114 ? -27.696 7.160 16.092 1.00 83.50 114 ASN A O 1
ATOM 901 N N . TYR A 1 115 ? -29.531 6.117 16.882 1.00 84.62 115 TYR A N 1
ATOM 902 C CA . TYR A 1 115 ? -28.946 4.794 17.102 1.00 84.62 115 TYR A CA 1
ATOM 903 C C . TYR A 1 115 ? -28.093 4.309 15.922 1.00 84.62 115 TYR A C 1
ATOM 905 O O . TYR A 1 115 ? -26.982 3.823 16.129 1.00 84.62 115 TYR A O 1
ATOM 913 N N . ASP A 1 116 ? -28.552 4.500 14.681 1.00 85.50 116 ASP A N 1
ATOM 914 C CA . ASP A 1 116 ? -27.812 4.077 13.484 1.00 85.50 116 ASP A CA 1
ATOM 915 C C . ASP A 1 116 ? -26.445 4.763 13.347 1.00 85.50 116 ASP A C 1
ATOM 917 O O . ASP A 1 116 ? -25.472 4.149 12.904 1.00 85.50 116 ASP A O 1
ATOM 921 N N . ILE A 1 117 ? -26.348 6.033 13.754 1.00 86.25 117 ILE A N 1
ATOM 922 C CA . ILE A 1 117 ? -25.095 6.797 13.731 1.00 86.25 117 ILE A CA 1
ATOM 923 C C . ILE A 1 117 ? -24.158 6.263 14.809 1.00 86.25 117 ILE A C 1
ATOM 925 O O . ILE A 1 117 ? -22.996 5.995 14.515 1.00 86.25 117 ILE A O 1
ATOM 929 N N . ILE A 1 118 ? -24.674 6.052 16.022 1.00 87.94 118 ILE A N 1
ATOM 930 C CA . ILE A 1 118 ? -23.909 5.517 17.156 1.00 87.94 118 ILE A CA 1
ATOM 931 C C . ILE A 1 118 ? -23.372 4.120 16.820 1.00 87.94 118 ILE A C 1
ATOM 933 O O . ILE A 1 118 ? -22.183 3.843 16.989 1.00 87.94 118 ILE A O 1
ATOM 937 N N . ASN A 1 119 ? -24.224 3.244 16.281 1.00 88.75 119 ASN A N 1
ATOM 938 C CA . ASN A 1 119 ? -23.836 1.911 15.829 1.00 88.75 119 ASN A CA 1
ATOM 939 C C . ASN A 1 119 ? -22.797 1.986 14.698 1.00 88.75 119 ASN A C 1
ATOM 941 O O . ASN A 1 119 ? -21.789 1.282 14.733 1.00 88.75 119 ASN A O 1
ATOM 945 N N . GLY A 1 120 ? -22.990 2.882 13.726 1.00 90.56 120 GLY A N 1
ATOM 946 C CA . GLY A 1 120 ? -22.026 3.114 12.653 1.00 90.56 120 GLY A CA 1
ATOM 947 C C . GLY A 1 120 ? -20.657 3.584 13.160 1.00 90.56 120 GLY A C 1
ATOM 948 O O . GLY A 1 120 ? -19.637 3.050 12.721 1.00 90.56 120 GLY A O 1
ATOM 949 N N . CYS A 1 121 ? -20.622 4.510 14.125 1.00 91.94 121 CYS A N 1
ATOM 950 C CA . CYS A 1 121 ? -19.393 4.943 14.795 1.00 91.94 121 CYS A CA 1
ATOM 951 C C . CYS A 1 121 ? -18.711 3.777 15.518 1.00 91.94 121 CYS A C 1
ATOM 953 O O . CYS A 1 121 ? -17.524 3.548 15.299 1.00 91.94 121 CYS A O 1
ATOM 955 N N . ASN A 1 122 ? -19.453 2.996 16.312 1.00 90.62 122 ASN A N 1
ATOM 956 C CA . ASN A 1 122 ? -18.911 1.823 17.009 1.00 90.62 122 ASN A CA 1
ATOM 957 C C . ASN A 1 122 ? -18.291 0.818 16.033 1.00 90.62 122 ASN A C 1
ATOM 959 O O . ASN A 1 122 ? -17.158 0.380 16.226 1.00 90.62 122 ASN A O 1
ATOM 963 N N . GLN A 1 123 ? -19.001 0.487 14.951 1.00 91.62 123 GLN A N 1
ATOM 964 C CA . GLN A 1 123 ? -18.482 -0.420 13.930 1.00 91.62 123 GLN A CA 1
ATOM 965 C C . GLN A 1 123 ? -17.185 0.088 13.314 1.00 91.62 123 GLN A C 1
ATOM 967 O O . GLN A 1 123 ? -16.305 -0.717 13.038 1.00 91.62 123 GLN A O 1
ATOM 972 N N . ILE A 1 124 ? -17.073 1.394 13.069 1.00 93.62 124 ILE A N 1
ATOM 973 C CA . ILE A 1 124 ? -15.870 1.982 12.483 1.00 93.62 124 ILE A CA 1
ATOM 974 C C . ILE A 1 124 ? -14.714 1.999 13.474 1.00 93.62 124 ILE A C 1
ATOM 976 O O . ILE A 1 124 ? -13.611 1.627 13.088 1.00 93.62 124 ILE A O 1
ATOM 980 N N . LEU A 1 125 ? -14.957 2.378 14.728 1.00 93.12 125 LEU A N 1
ATOM 981 C CA . LEU A 1 125 ? -13.936 2.357 15.776 1.00 93.12 125 LEU A CA 1
ATOM 982 C C . LEU A 1 125 ? -13.339 0.950 15.928 1.00 93.12 125 LEU A C 1
ATOM 984 O O . LEU A 1 125 ? -12.125 0.804 16.006 1.00 93.12 125 LEU A O 1
ATOM 988 N N . HIS A 1 126 ? -14.160 -0.100 15.827 1.00 91.44 126 HIS A N 1
ATOM 989 C CA . HIS A 1 126 ? -13.678 -1.486 15.816 1.00 91.44 126 HIS A CA 1
ATOM 990 C C . HIS A 1 126 ? -12.804 -1.859 14.603 1.00 91.44 126 HIS A C 1
ATOM 992 O O . HIS A 1 126 ? -12.076 -2.847 14.675 1.00 91.44 126 HIS A O 1
ATOM 998 N N . LEU A 1 127 ? -12.865 -1.117 13.490 1.00 91.75 127 LEU A N 1
ATOM 999 C CA . LEU A 1 127 ? -11.981 -1.335 12.335 1.00 91.75 127 LEU A CA 1
ATOM 1000 C C . LEU A 1 127 ? -10.596 -0.715 12.535 1.00 91.75 127 LEU A C 1
ATOM 1002 O O . LEU A 1 127 ? -9.664 -1.119 11.840 1.00 91.75 127 LEU A O 1
ATOM 1006 N N . ILE A 1 128 ? -10.473 0.281 13.417 1.00 92.88 128 ILE A N 1
ATOM 1007 C CA . ILE A 1 128 ? -9.230 1.010 13.675 1.00 92.88 128 ILE A CA 1
ATOM 1008 C C . ILE A 1 128 ? -8.510 0.328 14.843 1.00 92.88 128 ILE A C 1
ATOM 1010 O O . ILE A 1 128 ? -8.445 0.837 15.954 1.00 92.88 128 ILE A O 1
ATOM 1014 N N . ASP A 1 129 ? -7.995 -0.872 14.588 1.00 90.94 129 ASP A N 1
ATOM 1015 C CA . ASP A 1 129 ? -7.170 -1.619 15.535 1.00 90.94 129 ASP A CA 1
ATOM 1016 C C . ASP A 1 129 ? -5.665 -1.406 15.273 1.00 90.94 129 ASP A C 1
ATOM 1018 O O . ASP A 1 129 ? -5.246 -0.789 14.286 1.00 90.94 129 ASP A O 1
ATOM 1022 N N . LEU A 1 130 ? -4.810 -1.952 16.145 1.00 90.19 130 LEU A N 1
ATOM 1023 C CA . LEU A 1 130 ? -3.353 -1.870 15.981 1.00 90.19 130 LEU A CA 1
ATOM 1024 C C . LEU A 1 130 ? -2.886 -2.417 14.619 1.00 90.19 130 LEU A C 1
ATOM 1026 O O . LEU A 1 130 ? -1.932 -1.910 14.023 1.00 90.19 130 LEU A O 1
ATOM 1030 N N . LYS A 1 131 ? -3.569 -3.446 14.100 1.00 89.69 131 LYS A N 1
ATOM 1031 C CA . LYS A 1 131 ? -3.279 -4.019 12.783 1.00 89.69 131 LYS A CA 1
ATOM 1032 C C . LYS A 1 131 ? -3.574 -3.010 11.674 1.00 89.69 131 LYS A C 1
ATOM 1034 O O . LYS A 1 131 ? -2.746 -2.859 10.776 1.00 89.69 131 LYS A O 1
ATOM 1039 N N . PHE A 1 132 ? -4.710 -2.320 11.727 1.00 92.50 132 PHE A N 1
ATOM 1040 C CA . PHE A 1 132 ? -5.069 -1.266 10.785 1.00 92.50 132 PHE A CA 1
ATOM 1041 C C . PHE A 1 132 ? -4.040 -0.134 10.797 1.00 92.50 132 PHE A C 1
ATOM 1043 O O . PHE A 1 132 ? -3.559 0.247 9.732 1.00 92.50 132 PHE A O 1
ATOM 1050 N N . LEU A 1 133 ? -3.639 0.346 11.979 1.00 94.19 133 LEU A N 1
ATOM 1051 C CA . LEU A 1 133 ? -2.633 1.407 12.121 1.00 94.19 133 LEU A CA 1
ATOM 1052 C C . LEU A 1 133 ? -1.265 0.988 11.559 1.00 94.19 133 LEU A C 1
ATOM 1054 O O . LEU A 1 133 ? -0.619 1.748 10.835 1.00 94.19 133 LEU A O 1
ATOM 1058 N N . CYS A 1 134 ? -0.840 -0.250 11.821 1.00 90.81 134 CYS A N 1
ATOM 1059 C CA . CYS A 1 134 ? 0.403 -0.796 11.276 1.00 90.81 134 CYS A CA 1
ATOM 1060 C C . CYS A 1 134 ? 0.370 -0.852 9.739 1.00 90.81 134 CYS A C 1
ATOM 1062 O O . CYS A 1 134 ? 1.290 -0.366 9.074 1.00 90.81 134 CYS A O 1
ATOM 1064 N N . LEU A 1 135 ? -0.721 -1.368 9.163 1.00 90.75 135 LEU A N 1
ATOM 1065 C CA . LEU A 1 135 ? -0.909 -1.413 7.712 1.00 90.75 135 LEU A CA 1
ATOM 1066 C C . LEU A 1 135 ? -0.998 -0.011 7.096 1.00 90.75 135 LEU A C 1
ATOM 1068 O O . LEU A 1 135 ? -0.449 0.208 6.017 1.00 90.75 135 LEU A O 1
ATOM 1072 N N . LEU A 1 136 ? -1.621 0.949 7.785 1.00 94.19 136 LEU A N 1
ATOM 1073 C CA . LEU A 1 136 ? -1.705 2.343 7.352 1.00 94.19 136 LEU A CA 1
ATOM 1074 C C . LEU A 1 136 ? -0.317 2.975 7.208 1.00 94.19 136 LEU A C 1
ATOM 1076 O O . LEU A 1 136 ? -0.022 3.567 6.167 1.00 94.19 136 LEU A O 1
ATOM 1080 N N . ASN A 1 137 ? 0.556 2.787 8.199 1.00 92.56 137 ASN A N 1
ATOM 1081 C CA . ASN A 1 137 ? 1.933 3.287 8.176 1.00 92.56 137 ASN A CA 1
ATOM 1082 C C . ASN A 1 137 ? 2.748 2.671 7.033 1.00 92.56 137 ASN A C 1
ATOM 1084 O O . ASN A 1 137 ? 3.404 3.381 6.264 1.00 92.56 137 ASN A O 1
ATOM 1088 N N . ILE A 1 138 ? 2.671 1.349 6.892 1.00 89.50 138 ILE A N 1
ATOM 1089 C CA . ILE A 1 138 ? 3.390 0.596 5.864 1.00 89.50 138 ILE A CA 1
ATOM 1090 C C . ILE A 1 138 ? 2.965 1.039 4.461 1.00 89.50 138 ILE A C 1
ATOM 1092 O O . ILE A 1 138 ? 3.800 1.416 3.633 1.00 89.50 138 ILE A O 1
ATOM 1096 N N . TRP A 1 139 ? 1.661 1.020 4.182 1.00 90.06 139 TRP A N 1
ATOM 1097 C CA . TRP A 1 139 ? 1.162 1.346 2.852 1.00 90.06 139 TRP A CA 1
ATOM 1098 C C . TRP A 1 139 ? 1.358 2.816 2.506 1.00 90.06 139 TRP A C 1
ATOM 1100 O O . TRP A 1 139 ? 1.600 3.124 1.340 1.00 90.06 139 TRP A O 1
ATOM 1110 N N . ASN A 1 140 ? 1.319 3.726 3.485 1.00 92.38 140 ASN A N 1
ATOM 1111 C CA . ASN A 1 140 ? 1.635 5.129 3.233 1.00 92.38 140 ASN A CA 1
ATOM 1112 C C . ASN A 1 140 ? 3.080 5.294 2.732 1.00 92.38 140 ASN A C 1
ATOM 1114 O O . ASN A 1 140 ? 3.305 6.016 1.758 1.00 92.38 140 ASN A O 1
ATOM 1118 N N . LYS A 1 141 ? 4.047 4.572 3.319 1.00 90.75 141 LYS A N 1
ATOM 1119 C CA . LYS A 1 141 ? 5.442 4.558 2.844 1.00 90.75 141 LYS A CA 1
ATOM 1120 C C . LYS A 1 141 ? 5.547 3.972 1.433 1.00 90.75 141 LYS A C 1
ATOM 1122 O O . LYS A 1 141 ? 6.014 4.661 0.524 1.00 90.75 141 LYS A O 1
ATOM 1127 N N . ILE A 1 142 ? 5.048 2.750 1.219 1.00 89.12 142 ILE A N 1
ATOM 1128 C CA . ILE A 1 142 ? 5.128 2.054 -0.080 1.00 89.12 142 ILE A CA 1
ATOM 1129 C C . ILE A 1 142 ? 4.498 2.898 -1.193 1.00 89.12 142 ILE A C 1
ATOM 1131 O O . ILE A 1 142 ? 5.143 3.189 -2.203 1.00 89.12 142 ILE A O 1
ATOM 1135 N N . LEU A 1 143 ? 3.252 3.345 -1.006 1.00 89.62 143 LEU A N 1
ATOM 1136 C CA . LEU A 1 143 ? 2.548 4.116 -2.028 1.00 89.62 143 LEU A CA 1
ATOM 1137 C C . LEU A 1 143 ? 3.193 5.4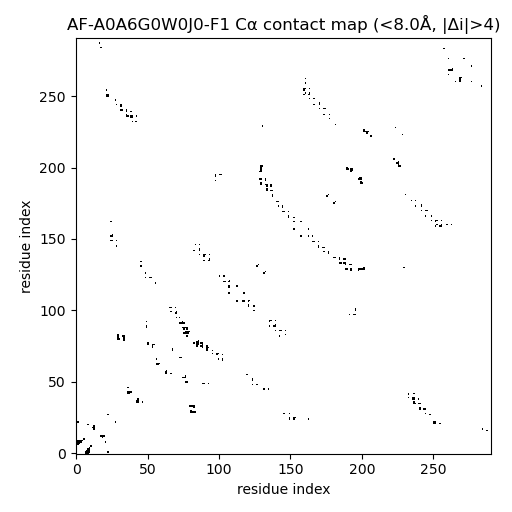78 -2.278 1.00 89.62 143 LEU A C 1
ATOM 1139 O O . LEU A 1 143 ? 3.094 5.986 -3.391 1.00 89.62 143 LEU A O 1
ATOM 1143 N N . THR A 1 144 ? 3.876 6.064 -1.293 1.00 91.25 144 THR A N 1
ATOM 1144 C CA . THR A 1 144 ? 4.625 7.311 -1.490 1.00 91.25 144 THR A CA 1
ATOM 1145 C C . THR A 1 144 ? 5.822 7.115 -2.418 1.00 91.25 144 THR A C 1
ATOM 1147 O O . THR A 1 144 ? 6.012 7.935 -3.318 1.00 91.25 144 THR A O 1
ATOM 1150 N N . HIS A 1 145 ? 6.601 6.041 -2.252 1.00 90.44 145 HIS A N 1
ATOM 1151 C CA . HIS A 1 145 ? 7.705 5.735 -3.171 1.00 90.44 145 HIS A CA 1
ATOM 1152 C C . HIS A 1 145 ? 7.191 5.472 -4.586 1.00 90.44 145 HIS A C 1
ATOM 1154 O O . HIS A 1 145 ? 7.715 6.037 -5.545 1.00 90.44 145 HIS A O 1
ATOM 1160 N N . ILE A 1 146 ? 6.103 4.709 -4.715 1.00 88.12 146 ILE A N 1
ATOM 1161 C CA . ILE A 1 146 ? 5.476 4.468 -6.017 1.00 88.12 146 ILE A CA 1
ATOM 1162 C C . ILE A 1 146 ? 4.976 5.799 -6.622 1.00 88.12 146 ILE A C 1
ATOM 1164 O O . ILE A 1 146 ? 5.247 6.042 -7.798 1.00 88.12 146 ILE A O 1
ATOM 1168 N N . ASP A 1 147 ? 4.316 6.686 -5.846 1.00 89.06 147 ASP A N 1
ATOM 1169 C CA . ASP A 1 147 ? 3.781 8.015 -6.273 1.00 89.06 147 ASP A CA 1
ATOM 1170 C C . ASP A 1 147 ? 4.858 8.888 -6.870 1.00 89.06 147 ASP A C 1
ATOM 1172 O O . ASP A 1 147 ? 4.699 9.408 -7.977 1.00 89.06 147 ASP A O 1
ATOM 1176 N N . LYS A 1 148 ? 5.973 8.994 -6.153 1.00 89.38 148 LYS A N 1
ATOM 1177 C CA . LYS A 1 148 ? 7.135 9.749 -6.600 1.00 89.38 148 LYS A CA 1
ATOM 1178 C C . LYS A 1 148 ? 7.677 9.174 -7.905 1.00 89.38 148 LYS A C 1
ATOM 1180 O O . LYS A 1 148 ? 7.745 9.902 -8.891 1.00 89.38 148 LYS A O 1
ATOM 1185 N N . THR A 1 149 ? 7.954 7.870 -7.954 1.00 89.00 149 THR A N 1
ATOM 1186 C CA . THR A 1 149 ? 8.524 7.238 -9.150 1.00 89.00 149 THR A CA 1
ATOM 1187 C C . THR A 1 149 ? 7.609 7.359 -10.364 1.00 89.00 149 THR A C 1
ATOM 1189 O O . THR A 1 149 ? 8.069 7.688 -11.453 1.00 89.00 149 THR A O 1
ATOM 1192 N N . ASN A 1 150 ? 6.302 7.157 -10.199 1.00 87.19 150 ASN A N 1
ATOM 1193 C CA . ASN A 1 150 ? 5.354 7.268 -11.302 1.00 87.19 150 ASN A CA 1
ATOM 1194 C C . ASN A 1 150 ? 5.211 8.695 -11.833 1.00 87.19 150 ASN A C 1
ATOM 1196 O O . ASN A 1 150 ? 5.101 8.871 -13.040 1.00 87.19 150 ASN A O 1
ATOM 1200 N N . LYS A 1 151 ? 5.202 9.706 -10.957 1.00 87.81 151 LYS A N 1
ATOM 1201 C CA . LYS A 1 151 ? 5.172 11.111 -11.388 1.00 87.81 151 LYS A CA 1
ATOM 1202 C C . LYS A 1 151 ? 6.429 11.471 -12.164 1.00 87.81 151 LYS A C 1
ATOM 1204 O O . LYS A 1 151 ? 6.329 12.085 -13.218 1.00 87.81 151 LYS A O 1
ATOM 1209 N N . SER A 1 152 ? 7.590 11.040 -11.679 1.00 87.25 152 SER A N 1
ATOM 1210 C CA . SER A 1 152 ? 8.854 11.257 -12.376 1.00 87.25 152 SER A CA 1
ATOM 1211 C C . SER A 1 152 ? 8.916 10.533 -13.722 1.00 87.25 152 SER A C 1
ATOM 1213 O O . SER A 1 152 ? 9.379 11.117 -14.686 1.00 87.25 152 SER A O 1
ATOM 1215 N N . LEU A 1 153 ? 8.382 9.313 -13.834 1.00 84.12 153 LEU A N 1
ATOM 1216 C CA . LEU A 1 153 ? 8.313 8.576 -15.106 1.00 84.12 153 LEU A CA 1
ATOM 1217 C C . LEU A 1 153 ? 7.368 9.201 -16.144 1.00 84.12 153 LEU A C 1
ATOM 1219 O O . LEU A 1 153 ? 7.387 8.788 -17.300 1.00 84.12 153 LEU A O 1
ATOM 1223 N N . GLN A 1 154 ? 6.501 10.127 -15.731 1.00 84.44 154 GLN A N 1
ATOM 1224 C CA . GLN A 1 154 ? 5.551 10.824 -16.601 1.00 84.44 154 GLN A CA 1
ATOM 1225 C C . GLN A 1 154 ? 6.037 12.218 -17.022 1.00 84.44 154 GLN A C 1
ATOM 1227 O O . GLN A 1 154 ? 5.294 12.940 -17.689 1.00 84.44 154 GLN A O 1
ATOM 1232 N N . THR A 1 155 ? 7.250 12.627 -16.637 1.00 86.12 155 THR A N 1
ATOM 1233 C CA . THR A 1 155 ? 7.831 13.879 -17.133 1.00 86.12 155 THR A CA 1
ATOM 1234 C C . THR A 1 155 ? 8.173 13.755 -18.622 1.00 86.12 155 THR A C 1
ATOM 1236 O O . THR A 1 155 ? 8.375 12.659 -19.141 1.00 86.12 155 THR A O 1
ATOM 1239 N N . LYS A 1 156 ? 8.169 14.884 -19.344 1.00 76.50 156 LYS A N 1
ATOM 1240 C CA . LYS A 1 156 ? 8.290 14.897 -20.813 1.00 76.50 156 LYS A CA 1
ATOM 1241 C C . LYS A 1 156 ? 9.677 14.471 -21.308 1.00 76.50 156 LYS A C 1
ATOM 1243 O O . LYS A 1 156 ? 9.767 13.811 -22.336 1.00 76.50 156 LYS A O 1
ATOM 1248 N N . ASP A 1 157 ? 10.725 14.783 -20.551 1.00 78.12 157 ASP A N 1
ATOM 1249 C CA . ASP A 1 157 ? 12.124 14.607 -20.968 1.00 78.12 157 ASP A CA 1
ATOM 1250 C C . ASP A 1 157 ? 12.738 13.316 -20.419 1.00 78.12 157 ASP A C 1
ATOM 1252 O O . ASP A 1 157 ? 13.863 13.289 -19.920 1.00 78.12 157 ASP A O 1
ATOM 1256 N N . PHE A 1 158 ? 11.959 12.237 -20.442 1.00 78.12 158 PHE A N 1
ATOM 1257 C CA . PHE A 1 158 ? 12.303 11.031 -19.712 1.00 78.12 158 PHE A CA 1
ATOM 1258 C C . PHE A 1 158 ? 12.798 9.914 -20.636 1.00 78.12 158 PHE A C 1
ATOM 1260 O O . PHE A 1 158 ? 12.050 9.372 -21.450 1.00 78.12 158 PHE A O 1
ATOM 1267 N N . THR A 1 159 ? 14.076 9.554 -20.507 1.00 82.44 159 THR A N 1
ATOM 1268 C CA . THR A 1 159 ? 14.730 8.550 -21.356 1.00 82.44 159 THR A CA 1
ATOM 1269 C C . THR A 1 159 ? 14.589 7.126 -20.800 1.00 82.44 159 THR A C 1
ATOM 1271 O O . THR A 1 159 ? 14.323 6.905 -19.615 1.00 82.44 159 THR A O 1
ATOM 1274 N N . ILE A 1 160 ? 14.786 6.119 -21.659 1.00 80.94 160 ILE A N 1
ATOM 1275 C CA . ILE A 1 160 ? 14.673 4.692 -21.295 1.00 80.94 160 ILE A CA 1
ATOM 1276 C C . ILE A 1 160 ? 15.686 4.306 -20.204 1.00 80.94 160 ILE A C 1
ATOM 1278 O O . ILE A 1 160 ? 15.357 3.555 -19.282 1.00 80.94 160 ILE A O 1
ATOM 1282 N N . ASP A 1 161 ? 16.898 4.854 -20.258 1.00 81.56 161 ASP A N 1
ATOM 1283 C CA . ASP A 1 161 ? 17.942 4.615 -19.263 1.00 81.56 161 ASP A CA 1
ATOM 1284 C C . ASP A 1 161 ? 17.619 5.261 -17.907 1.00 81.56 161 ASP A C 1
ATOM 1286 O O . ASP A 1 161 ? 17.869 4.658 -16.858 1.00 81.56 161 ASP A O 1
ATOM 1290 N N . MET A 1 162 ? 17.023 6.460 -17.900 1.00 83.88 162 MET A N 1
ATOM 1291 C CA . MET A 1 162 ? 16.514 7.080 -16.676 1.00 83.88 162 MET A CA 1
ATOM 1292 C C . MET A 1 162 ? 15.360 6.257 -16.100 1.00 83.88 162 MET A C 1
ATOM 1294 O O . MET A 1 162 ? 15.311 6.050 -14.888 1.00 83.88 162 MET A O 1
ATOM 1298 N N . ALA A 1 163 ? 14.495 5.694 -16.951 1.00 84.44 163 ALA A N 1
ATOM 1299 C CA . ALA A 1 163 ? 13.425 4.793 -16.525 1.00 84.44 163 ALA A CA 1
ATOM 1300 C C . ALA A 1 163 ? 13.945 3.546 -15.849 1.00 84.44 163 ALA A C 1
ATOM 1302 O O . ALA A 1 163 ? 13.519 3.238 -14.738 1.00 84.44 163 ALA A O 1
ATOM 1303 N N . SER A 1 164 ? 14.899 2.872 -16.480 1.00 85.06 164 SER A N 1
ATOM 1304 C CA . SER A 1 164 ? 15.553 1.701 -15.906 1.00 85.06 164 SER A CA 1
ATOM 1305 C C . SER A 1 164 ? 16.151 2.022 -14.527 1.00 85.06 164 SER A C 1
ATOM 1307 O O . SER A 1 164 ? 15.871 1.325 -13.551 1.00 85.06 164 SER A O 1
ATOM 1309 N N . LYS A 1 165 ? 16.876 3.145 -14.399 1.00 85.94 165 LYS A N 1
ATOM 1310 C CA . LYS A 1 165 ? 17.458 3.590 -13.120 1.00 85.94 165 LYS A CA 1
ATOM 1311 C C . LYS A 1 165 ? 16.408 3.903 -12.054 1.00 85.94 165 LYS A C 1
ATOM 1313 O O . LYS A 1 165 ? 16.542 3.444 -10.925 1.00 85.94 165 LYS A O 1
ATOM 1318 N N . MET A 1 166 ? 15.359 4.650 -12.394 1.00 87.88 166 MET A N 1
ATOM 1319 C CA . MET A 1 166 ? 14.295 4.999 -11.447 1.00 87.88 166 MET A CA 1
ATOM 1320 C C . MET A 1 166 ? 13.511 3.781 -10.963 1.00 87.88 166 MET A C 1
ATOM 1322 O O . MET A 1 166 ? 13.112 3.717 -9.801 1.00 87.88 166 MET A O 1
ATOM 1326 N N . LEU A 1 167 ? 13.303 2.804 -11.841 1.00 87.44 167 LEU A N 1
ATOM 1327 C CA . LEU A 1 167 ? 12.624 1.559 -11.507 1.00 87.44 167 LEU A CA 1
ATOM 1328 C C . LEU A 1 167 ? 13.490 0.659 -10.620 1.00 87.44 167 LEU A C 1
ATOM 1330 O O . LEU A 1 167 ? 12.970 0.093 -9.661 1.00 87.44 167 LEU A O 1
ATOM 1334 N N . ASN A 1 168 ? 14.800 0.590 -10.873 1.00 88.00 168 ASN A N 1
ATOM 1335 C CA . ASN A 1 168 ? 15.744 -0.078 -9.973 1.00 88.00 168 ASN A CA 1
ATOM 1336 C C . ASN A 1 168 ? 15.808 0.618 -8.606 1.00 88.00 168 ASN A C 1
ATOM 1338 O O . ASN A 1 168 ? 15.781 -0.047 -7.577 1.00 88.00 168 ASN A O 1
ATOM 1342 N N . GLY A 1 169 ? 15.807 1.954 -8.584 1.00 90.81 169 GLY A N 1
ATOM 1343 C CA . GLY A 1 169 ? 15.716 2.725 -7.345 1.00 90.81 169 GLY A CA 1
ATOM 1344 C C . GLY A 1 169 ? 14.438 2.414 -6.562 1.00 90.81 169 GLY A C 1
ATOM 1345 O O . GLY A 1 169 ? 14.504 2.160 -5.365 1.00 90.81 169 GLY A O 1
ATOM 1346 N N . LEU A 1 170 ? 13.283 2.347 -7.238 1.00 90.88 170 LEU A N 1
ATOM 1347 C CA . LEU A 1 170 ? 12.017 1.951 -6.611 1.00 90.88 170 LEU A CA 1
ATOM 1348 C C . LEU A 1 170 ? 12.078 0.529 -6.040 1.00 90.88 170 LEU A C 1
ATOM 1350 O O . LEU A 1 170 ? 11.593 0.309 -4.933 1.00 90.88 170 LEU A O 1
ATOM 1354 N N . TYR A 1 171 ? 12.654 -0.419 -6.783 1.00 90.19 171 TYR A N 1
ATOM 1355 C CA . TYR A 1 171 ? 12.841 -1.792 -6.316 1.00 90.19 171 TYR A CA 1
ATOM 1356 C C . TYR A 1 171 ? 13.658 -1.819 -5.019 1.00 90.19 171 TYR A C 1
ATOM 1358 O O . TYR A 1 171 ? 13.197 -2.376 -4.026 1.00 90.19 171 TYR A O 1
ATOM 1366 N N . ASN A 1 172 ? 14.811 -1.145 -5.004 1.00 90.69 172 ASN A N 1
ATOM 1367 C CA . ASN A 1 172 ? 15.683 -1.080 -3.832 1.00 90.69 172 ASN A CA 1
ATOM 1368 C C . ASN A 1 172 ? 14.987 -0.404 -2.644 1.00 90.69 172 ASN A C 1
ATOM 1370 O O . ASN A 1 172 ? 14.998 -0.950 -1.550 1.00 90.69 172 ASN A O 1
ATOM 1374 N N . SER A 1 173 ? 14.291 0.720 -2.855 1.00 90.56 173 SER A N 1
ATOM 1375 C CA . SER A 1 173 ? 13.552 1.389 -1.775 1.00 90.56 173 SER A CA 1
ATOM 1376 C C . SER A 1 173 ? 12.448 0.513 -1.176 1.00 90.56 173 SER A C 1
ATOM 1378 O O . SER A 1 173 ? 12.197 0.572 0.024 1.00 90.56 173 SER A O 1
ATOM 1380 N N . ILE A 1 174 ? 11.751 -0.288 -1.988 1.00 88.81 174 ILE A N 1
ATOM 1381 C CA . ILE A 1 174 ? 10.714 -1.197 -1.475 1.00 88.81 174 ILE A CA 1
ATOM 1382 C C . ILE A 1 174 ? 11.344 -2.386 -0.743 1.00 88.81 174 ILE A C 1
ATOM 1384 O O . ILE A 1 174 ? 10.813 -2.798 0.287 1.00 88.81 174 ILE A O 1
ATOM 1388 N N . GLN A 1 175 ? 12.480 -2.893 -1.226 1.00 89.38 175 GLN A N 1
ATOM 1389 C CA . GLN A 1 175 ? 13.257 -3.916 -0.528 1.00 89.38 175 GLN A CA 1
ATOM 1390 C C . GLN A 1 175 ? 13.735 -3.407 0.842 1.00 89.38 175 GLN A C 1
ATOM 1392 O O . GLN A 1 175 ? 13.512 -4.062 1.849 1.00 89.38 175 GLN A O 1
ATOM 1397 N N . GLU A 1 176 ? 14.269 -2.189 0.925 1.00 88.56 176 GLU A N 1
ATOM 1398 C CA . GLU A 1 176 ? 14.684 -1.583 2.199 1.00 88.56 176 GLU A CA 1
ATOM 1399 C C . GLU A 1 176 ? 13.514 -1.425 3.186 1.00 88.56 176 GLU A C 1
ATOM 1401 O O . GLU A 1 176 ? 13.667 -1.657 4.387 1.00 88.56 176 GLU A O 1
ATOM 1406 N N . ILE A 1 177 ? 12.317 -1.071 2.692 1.00 84.88 177 ILE A N 1
ATOM 1407 C CA . ILE A 1 177 ? 11.099 -1.026 3.518 1.00 84.88 177 ILE A CA 1
ATOM 1408 C C . ILE A 1 177 ? 10.756 -2.418 4.068 1.00 84.88 177 ILE A C 1
ATOM 1410 O O . ILE A 1 177 ? 10.287 -2.527 5.202 1.00 84.88 177 ILE A O 1
ATOM 1414 N N . CYS A 1 178 ? 10.971 -3.466 3.276 1.00 80.75 178 CYS A N 1
ATOM 1415 C CA . CYS A 1 178 ? 10.767 -4.853 3.681 1.00 80.75 178 CYS A CA 1
ATOM 1416 C C . CYS A 1 178 ? 11.709 -5.241 4.825 1.00 80.75 178 CYS A C 1
ATOM 1418 O O . CYS A 1 178 ? 11.263 -5.758 5.852 1.00 80.75 178 CYS A O 1
ATOM 1420 N N . ASP A 1 179 ? 12.994 -4.949 4.646 1.00 80.81 179 ASP A N 1
ATOM 1421 C CA . ASP A 1 179 ? 14.053 -5.464 5.506 1.00 80.81 179 ASP A CA 1
ATOM 1422 C C . ASP A 1 179 ? 14.069 -4.757 6.869 1.00 80.81 179 ASP A C 1
ATOM 1424 O O . ASP A 1 179 ? 14.215 -5.411 7.901 1.00 80.81 179 ASP A O 1
ATOM 1428 N N . ASN A 1 180 ? 13.836 -3.438 6.894 1.00 80.75 180 ASN A N 1
ATOM 1429 C CA . ASN A 1 180 ? 14.087 -2.625 8.091 1.00 80.75 180 ASN A CA 1
ATOM 1430 C C . ASN A 1 180 ? 12.836 -1.959 8.684 1.00 80.75 180 ASN A C 1
ATOM 1432 O O . ASN A 1 180 ? 12.779 -1.699 9.883 1.00 80.75 180 ASN A O 1
ATOM 1436 N N . ASN A 1 181 ? 11.799 -1.692 7.883 1.00 80.12 181 ASN A N 1
ATOM 1437 C CA . ASN A 1 181 ? 10.763 -0.737 8.298 1.00 80.12 181 ASN A CA 1
ATOM 1438 C C . ASN A 1 181 ? 9.505 -1.371 8.904 1.00 80.12 181 ASN A C 1
ATOM 1440 O O . ASN A 1 181 ? 8.598 -0.622 9.292 1.00 80.12 181 ASN A O 1
ATOM 1444 N N . PHE A 1 182 ? 9.396 -2.702 8.979 1.00 85.00 182 PHE A N 1
ATOM 1445 C CA . PHE A 1 182 ? 8.229 -3.341 9.598 1.00 85.00 182 PHE A CA 1
ATOM 1446 C C . PHE A 1 182 ? 8.140 -3.003 11.091 1.00 85.00 182 PHE A C 1
ATOM 1448 O O . PHE A 1 182 ? 7.113 -2.491 11.539 1.00 85.00 182 PHE A O 1
ATOM 1455 N N . GLU A 1 183 ? 9.228 -3.212 11.837 1.00 87.25 183 GLU A N 1
ATOM 1456 C CA . GLU A 1 183 ? 9.265 -2.947 13.280 1.00 87.25 183 GLU A CA 1
ATOM 1457 C C . GLU A 1 183 ? 9.095 -1.453 13.585 1.00 87.25 183 GLU A C 1
ATOM 1459 O O . GLU A 1 183 ? 8.332 -1.092 14.479 1.00 87.25 183 GLU A O 1
ATOM 1464 N N . ASP A 1 184 ? 9.688 -0.571 12.777 1.00 89.38 184 ASP A N 1
ATOM 1465 C CA . ASP A 1 184 ? 9.477 0.877 12.892 1.00 89.38 184 ASP A CA 1
ATOM 1466 C C . ASP A 1 184 ? 8.016 1.271 12.660 1.00 89.38 184 ASP A C 1
ATOM 1468 O O . ASP A 1 184 ? 7.449 2.099 13.373 1.00 89.38 184 ASP A O 1
ATOM 1472 N N . SER A 1 185 ? 7.374 0.672 11.655 1.00 89.38 185 SER A N 1
ATOM 1473 C CA . SER A 1 185 ? 5.971 0.962 11.345 1.00 89.38 185 SER A CA 1
ATOM 1474 C C . SER A 1 185 ? 5.038 0.428 12.431 1.00 89.38 185 SER A C 1
ATOM 1476 O O . SER A 1 185 ? 4.025 1.068 12.726 1.00 89.38 185 SER A O 1
ATOM 1478 N N . LEU A 1 186 ? 5.395 -0.700 13.052 1.00 90.25 186 LEU A N 1
ATOM 1479 C CA . LEU A 1 186 ? 4.712 -1.250 14.216 1.00 90.25 186 LEU A CA 1
ATOM 1480 C C . LEU A 1 186 ? 4.906 -0.368 15.455 1.00 90.25 186 LEU A C 1
ATOM 1482 O O . LEU A 1 186 ? 3.934 -0.095 16.151 1.00 90.25 186 LEU A O 1
ATOM 1486 N N . LYS A 1 187 ? 6.123 0.117 15.715 1.00 91.81 187 LYS A N 1
ATOM 1487 C CA . LYS A 1 187 ? 6.413 1.043 16.818 1.00 91.81 187 LYS A CA 1
ATOM 1488 C C . LYS A 1 187 ? 5.604 2.330 16.678 1.00 91.81 187 LYS A C 1
ATOM 1490 O O . LYS A 1 187 ? 4.929 2.730 17.621 1.00 91.81 187 LYS A O 1
ATOM 1495 N N . ASN A 1 188 ? 5.590 2.920 15.483 1.00 92.50 188 ASN A N 1
ATOM 1496 C CA . ASN A 1 188 ? 4.771 4.098 15.201 1.00 92.50 188 ASN A CA 1
ATOM 1497 C C . ASN A 1 188 ? 3.279 3.806 15.405 1.00 92.50 188 ASN A C 1
ATOM 1499 O O . ASN A 1 188 ? 2.583 4.604 16.019 1.00 92.50 188 ASN A O 1
ATOM 1503 N N . ALA A 1 189 ? 2.796 2.645 14.953 1.00 93.38 189 ALA A N 1
ATOM 1504 C CA . ALA A 1 189 ? 1.404 2.249 15.147 1.00 93.38 189 ALA A CA 1
ATOM 1505 C C . ALA A 1 189 ? 1.042 2.070 16.627 1.00 93.38 189 ALA A C 1
ATOM 1507 O O . ALA A 1 189 ? -0.053 2.452 17.021 1.00 93.38 189 ALA A O 1
ATOM 1508 N N . LYS A 1 190 ? 1.955 1.539 17.451 1.00 93.69 190 LYS A N 1
ATOM 1509 C CA . LYS A 1 190 ? 1.766 1.435 18.905 1.00 93.69 190 LYS A CA 1
ATOM 1510 C C . LYS A 1 190 ? 1.684 2.807 19.567 1.00 93.69 190 LYS A C 1
ATOM 1512 O O . LYS A 1 190 ? 0.799 3.011 20.385 1.00 93.69 190 LYS A O 1
ATOM 1517 N N . ASN A 1 191 ? 2.552 3.745 19.188 1.00 95.12 191 ASN A N 1
ATOM 1518 C CA . ASN A 1 191 ? 2.502 5.112 19.713 1.00 95.12 191 ASN A CA 1
ATOM 1519 C C . ASN A 1 191 ? 1.167 5.785 19.363 1.00 95.12 191 ASN A C 1
ATOM 1521 O O . ASN A 1 191 ? 0.483 6.286 20.248 1.00 95.12 191 ASN A O 1
ATOM 1525 N N . THR A 1 192 ? 0.743 5.696 18.099 1.00 94.38 192 THR A N 1
ATOM 1526 C CA . THR A 1 192 ? -0.562 6.214 17.662 1.00 94.38 192 THR A CA 1
ATOM 1527 C C . THR A 1 192 ? -1.727 5.511 18.367 1.00 94.38 192 THR A C 1
ATOM 1529 O O . THR A 1 192 ? -2.703 6.160 18.720 1.00 94.38 192 THR A O 1
ATOM 1532 N N . ALA A 1 193 ? -1.633 4.201 18.619 1.00 94.00 193 ALA A N 1
ATOM 1533 C CA . ALA A 1 193 ? -2.648 3.467 19.373 1.00 94.00 193 ALA A CA 1
ATOM 1534 C C . ALA A 1 193 ? -2.772 3.985 20.815 1.00 94.00 193 ALA A C 1
ATOM 1536 O O . ALA A 1 193 ? -3.887 4.176 21.283 1.00 94.00 193 ALA A O 1
ATOM 1537 N N . ILE A 1 194 ? -1.649 4.262 21.487 1.00 93.88 194 ILE A N 1
ATOM 1538 C CA . ILE A 1 194 ? -1.634 4.837 22.841 1.00 93.88 194 ILE A CA 1
ATOM 1539 C C . ILE A 1 194 ? -2.296 6.219 22.846 1.00 93.88 194 ILE A C 1
ATOM 1541 O O . ILE A 1 194 ? -3.144 6.478 23.694 1.00 93.88 194 ILE A O 1
ATOM 1545 N N . GLU A 1 195 ? -1.965 7.079 21.878 1.00 94.00 195 GLU A N 1
ATOM 1546 C CA . GLU A 1 195 ? -2.588 8.405 21.725 1.00 94.00 195 GLU A CA 1
ATOM 1547 C C . GLU A 1 195 ? -4.104 8.324 21.482 1.00 94.00 195 GLU A C 1
ATOM 1549 O O . GLU A 1 195 ? -4.850 9.208 21.891 1.00 94.00 195 GLU A O 1
ATOM 1554 N N . MET A 1 196 ? -4.567 7.248 20.845 1.00 93.06 196 MET A N 1
ATOM 1555 C CA . MET A 1 196 ? -5.981 6.964 20.589 1.00 93.06 196 MET A CA 1
ATOM 1556 C C . MET A 1 196 ? -6.652 6.149 21.707 1.00 93.06 196 MET A C 1
ATOM 1558 O O . MET A 1 196 ? -7.796 5.724 21.541 1.00 93.06 196 MET A O 1
ATOM 1562 N N . GLU A 1 197 ? -5.976 5.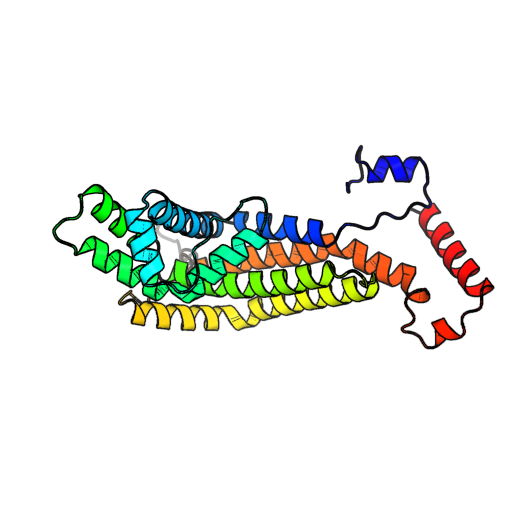909 22.835 1.00 91.81 197 GLU A N 1
ATOM 1563 C CA . GLU A 1 197 ? -6.485 5.108 23.963 1.00 91.81 197 GLU A CA 1
ATOM 1564 C C . GLU A 1 197 ? -6.869 3.665 23.561 1.00 91.81 197 GLU A C 1
ATOM 1566 O O . GLU A 1 197 ? -7.779 3.047 24.117 1.00 91.81 197 GLU A O 1
ATOM 1571 N N . LEU A 1 198 ? -6.177 3.116 22.562 1.00 89.75 198 LEU A N 1
ATOM 1572 C CA . LEU A 1 198 ? -6.323 1.744 22.084 1.00 89.75 198 LEU A CA 1
ATOM 1573 C C . LEU A 1 198 ? -5.265 0.834 22.719 1.00 89.75 198 LEU A C 1
ATOM 1575 O O . LEU A 1 198 ? -4.183 1.272 23.111 1.00 89.75 198 LEU A O 1
ATOM 1579 N N . SER A 1 199 ? -5.543 -0.472 22.767 1.00 86.81 199 SER A N 1
ATOM 1580 C CA . SER A 1 199 ? -4.546 -1.447 23.221 1.00 86.81 199 SER A CA 1
ATOM 1581 C C . SER A 1 199 ? -3.343 -1.484 22.258 1.00 86.81 199 SER A C 1
ATOM 1583 O O . SER A 1 199 ? -3.531 -1.732 21.062 1.00 86.81 199 SER A O 1
ATOM 1585 N N . PRO A 1 200 ? -2.101 -1.290 22.750 1.00 84.62 200 PRO A N 1
ATOM 1586 C CA . PRO A 1 200 ? -0.887 -1.361 21.934 1.00 84.62 200 PRO A CA 1
ATOM 1587 C C . PRO A 1 200 ? -0.412 -2.804 21.693 1.00 84.62 200 PRO A C 1
ATOM 1589 O O . PRO A 1 200 ? 0.674 -3.025 21.144 1.00 84.62 200 PRO A O 1
ATOM 1592 N N . GLU A 1 201 ? -1.206 -3.797 22.094 1.00 83.00 201 GLU A N 1
ATOM 1593 C CA . GLU A 1 201 ? -0.898 -5.215 21.964 1.00 83.00 201 GLU A CA 1
ATOM 1594 C C . GLU A 1 201 ? -1.882 -5.917 21.031 1.00 83.00 201 GLU A C 1
ATOM 1596 O O . GLU A 1 201 ? -3.055 -5.564 20.909 1.00 83.00 201 GLU A O 1
ATOM 1601 N N . PHE A 1 202 ? -1.393 -6.949 20.348 1.00 79.25 202 PHE A N 1
ATOM 1602 C CA . PHE A 1 202 ? -2.269 -7.797 19.557 1.00 79.25 202 PHE A CA 1
ATOM 1603 C C . PHE A 1 202 ? -3.019 -8.751 20.480 1.00 79.25 202 PHE A C 1
ATOM 1605 O O . PHE A 1 202 ? -2.398 -9.525 21.203 1.00 79.25 202 PHE A O 1
ATOM 1612 N N . LEU A 1 203 ? -4.349 -8.757 20.392 1.00 67.50 203 LEU A N 1
ATOM 1613 C CA . LEU A 1 203 ? -5.168 -9.735 21.102 1.00 67.50 203 LEU A CA 1
ATOM 1614 C C . LEU A 1 203 ? -4.826 -11.148 20.615 1.00 67.50 203 LEU A C 1
ATOM 1616 O O . LEU A 1 203 ? -5.119 -11.514 19.471 1.00 67.50 203 LEU A O 1
ATOM 1620 N N . GLU A 1 204 ? -4.205 -11.958 21.471 1.00 64.31 204 GLU A N 1
ATOM 1621 C CA . GLU A 1 204 ? -3.957 -13.358 21.150 1.00 64.31 204 GLU A CA 1
ATOM 1622 C C . GLU A 1 204 ? -5.286 -14.119 21.091 1.00 64.31 204 GLU A C 1
ATOM 1624 O O . GLU A 1 204 ? -6.061 -14.156 22.049 1.00 64.31 204 GLU A O 1
ATOM 1629 N N . LYS A 1 205 ? -5.568 -14.770 19.956 1.00 62.09 205 LYS A N 1
ATOM 1630 C CA . LYS A 1 205 ? -6.688 -15.716 19.898 1.00 62.09 205 LYS A CA 1
ATOM 1631 C C . LYS A 1 205 ? -6.373 -16.903 20.804 1.00 62.09 205 LYS A C 1
ATOM 1633 O O . LYS A 1 205 ? -5.305 -17.503 20.681 1.00 62.09 205 LYS A O 1
ATOM 1638 N N . ARG A 1 206 ? -7.337 -17.282 21.653 1.00 58.75 206 ARG A N 1
ATOM 1639 C CA . ARG A 1 206 ? -7.269 -18.504 22.465 1.00 58.75 206 ARG A CA 1
ATOM 1640 C C . ARG A 1 206 ? -6.899 -19.683 21.567 1.00 58.75 206 ARG A C 1
ATOM 1642 O O . ARG A 1 206 ? -7.605 -19.980 20.603 1.00 58.75 206 ARG A O 1
ATOM 1649 N N . ARG A 1 207 ? -5.787 -20.349 21.879 1.00 63.44 207 ARG A N 1
ATOM 1650 C CA . ARG A 1 207 ? -5.356 -21.543 21.148 1.00 63.44 207 ARG A CA 1
ATOM 1651 C C . ARG A 1 207 ? -6.327 -22.677 21.462 1.00 63.44 207 ARG A C 1
ATOM 1653 O O . ARG A 1 207 ? -6.558 -22.988 22.632 1.00 63.44 207 ARG A O 1
ATOM 1660 N N . HIS A 1 208 ? -6.912 -23.267 20.424 1.00 62.91 208 HIS A N 1
ATOM 1661 C CA . HIS A 1 208 ? -7.695 -24.484 20.581 1.00 62.91 208 HIS A CA 1
ATOM 1662 C C . HIS A 1 208 ? -6.730 -25.615 20.944 1.00 62.91 208 HIS A C 1
ATOM 1664 O O . HIS A 1 208 ? -5.821 -25.913 20.174 1.00 62.91 208 HIS A O 1
ATOM 1670 N N . LYS A 1 209 ? -6.888 -26.211 22.129 1.00 66.25 209 LYS A N 1
ATOM 1671 C CA . LYS A 1 209 ? -6.134 -27.413 22.494 1.00 66.25 209 LYS A CA 1
ATOM 1672 C C . LYS A 1 209 ? -6.811 -28.603 21.823 1.00 66.25 209 LYS A C 1
ATOM 1674 O O . LYS A 1 209 ? -7.952 -28.913 22.154 1.00 66.25 209 LYS A O 1
ATOM 1679 N N . ILE A 1 210 ? -6.123 -29.241 20.884 1.00 67.56 210 ILE A N 1
ATOM 1680 C CA . ILE A 1 210 ? -6.555 -30.525 20.329 1.00 67.56 210 ILE A CA 1
ATOM 1681 C C . ILE A 1 210 ? -6.152 -31.623 21.323 1.00 67.56 210 ILE A C 1
ATOM 1683 O O . ILE A 1 210 ? -5.116 -31.527 21.987 1.00 67.56 210 ILE A O 1
ATOM 1687 N N . LYS A 1 211 ? -7.011 -32.632 21.489 1.00 72.19 211 LYS A N 1
ATOM 1688 C CA . LYS A 1 211 ? -6.724 -33.795 22.334 1.00 72.19 211 LYS A CA 1
ATOM 1689 C C . LYS A 1 211 ? -5.616 -34.615 21.665 1.00 72.19 211 LYS A C 1
ATOM 1691 O O . LYS A 1 211 ? -5.776 -34.986 20.509 1.00 72.19 211 LYS A O 1
ATOM 1696 N N . ARG A 1 212 ? -4.525 -34.876 22.386 1.00 73.00 212 ARG A N 1
ATOM 1697 C CA . ARG A 1 212 ? -3.412 -35.714 21.915 1.00 73.00 212 ARG A CA 1
ATOM 1698 C C . ARG A 1 212 ? -3.714 -37.188 22.139 1.00 73.00 212 ARG A C 1
ATOM 1700 O O . ARG A 1 212 ? -4.356 -37.526 23.140 1.00 73.00 212 ARG A O 1
ATOM 1707 N N . MET A 1 213 ? -3.246 -38.028 21.225 1.00 82.19 213 MET A N 1
ATOM 1708 C CA . MET A 1 213 ? -3.239 -39.478 21.402 1.00 82.19 213 MET A CA 1
ATOM 1709 C C . MET A 1 213 ? -1.930 -39.920 22.062 1.00 82.19 213 MET A C 1
ATOM 1711 O O . MET A 1 213 ? -0.932 -39.197 22.050 1.00 82.19 213 MET A O 1
ATOM 1715 N N . ASP A 1 214 ? -1.952 -41.092 22.691 1.00 74.06 214 ASP A N 1
ATOM 1716 C CA . ASP A 1 214 ? -0.774 -41.638 23.362 1.00 74.06 214 ASP A CA 1
ATOM 1717 C C . ASP A 1 214 ? 0.321 -41.966 22.329 1.00 74.06 214 ASP A C 1
ATOM 1719 O O . ASP A 1 214 ? 0.031 -42.555 21.287 1.00 74.06 214 ASP A O 1
ATOM 1723 N N . GLY A 1 215 ? 1.561 -41.537 22.585 1.00 79.50 215 GLY A N 1
ATOM 1724 C CA . GLY A 1 215 ? 2.698 -41.682 21.659 1.00 79.50 215 GLY A CA 1
ATOM 1725 C C . GLY A 1 215 ? 2.954 -40.513 20.690 1.00 79.50 215 GLY A C 1
ATOM 1726 O O . GLY A 1 215 ? 3.937 -40.543 19.952 1.00 79.50 215 GLY A O 1
ATOM 1727 N N . GLU A 1 216 ? 2.132 -39.458 20.689 1.00 77.19 216 GLU A N 1
ATOM 1728 C CA . GLU A 1 216 ? 2.391 -38.253 19.884 1.00 77.19 216 GLU A CA 1
ATOM 1729 C C . GLU A 1 216 ? 3.375 -37.289 20.585 1.00 77.19 216 GLU A C 1
ATOM 1731 O O . GLU A 1 216 ? 2.999 -36.517 21.471 1.00 77.19 216 GLU A O 1
ATOM 1736 N N . GLU A 1 217 ? 4.646 -37.287 20.158 1.00 71.25 217 GLU A N 1
ATOM 1737 C CA . GLU A 1 217 ? 5.679 -36.348 20.648 1.00 71.25 217 GLU A CA 1
ATOM 1738 C C . GLU A 1 217 ? 5.707 -35.003 19.896 1.00 71.25 217 GLU A C 1
ATOM 1740 O O . GLU A 1 217 ? 6.300 -34.024 20.365 1.00 71.25 217 GLU A O 1
ATOM 1745 N N . ALA A 1 218 ? 5.051 -34.925 18.734 1.00 65.81 218 ALA A N 1
ATOM 1746 C CA . ALA A 1 218 ? 5.002 -33.711 17.931 1.00 65.81 218 ALA A CA 1
ATOM 1747 C C . ALA A 1 218 ? 4.253 -32.597 18.685 1.00 65.81 218 ALA A C 1
ATOM 1749 O O . ALA A 1 218 ? 3.074 -32.705 19.029 1.00 65.81 218 ALA A O 1
ATOM 1750 N N . LYS A 1 219 ? 4.940 -31.481 18.951 1.00 61.34 219 LYS A N 1
ATOM 1751 C CA . LYS A 1 219 ? 4.269 -30.237 19.342 1.00 61.34 219 LYS A CA 1
ATOM 1752 C C . LYS A 1 219 ? 3.615 -29.679 18.081 1.00 61.34 219 LYS A C 1
ATOM 1754 O O . LYS A 1 219 ? 4.326 -29.492 17.100 1.00 61.34 219 LYS A O 1
ATOM 1759 N N . ASP A 1 220 ? 2.303 -29.419 18.126 1.00 58.41 220 ASP A N 1
ATOM 1760 C CA . ASP A 1 220 ? 1.592 -28.686 17.067 1.00 58.41 220 ASP A CA 1
ATOM 1761 C C . ASP A 1 220 ? 2.466 -27.534 16.573 1.00 58.41 220 ASP A C 1
ATOM 1763 O O . ASP A 1 220 ? 2.920 -26.723 17.392 1.00 58.41 220 ASP A O 1
ATOM 1767 N N . ASP A 1 221 ? 2.701 -27.489 15.259 1.00 51.94 221 ASP A N 1
ATOM 1768 C CA . ASP A 1 221 ? 3.473 -26.437 14.611 1.00 51.94 221 ASP A CA 1
ATOM 1769 C C . ASP A 1 221 ? 2.819 -25.106 14.997 1.00 51.94 221 ASP A C 1
ATOM 1771 O O . ASP A 1 221 ? 1.656 -24.830 14.677 1.00 51.94 221 ASP A O 1
ATOM 1775 N N . GLY A 1 222 ? 3.490 -24.379 15.891 1.00 54.34 222 GLY A N 1
ATOM 1776 C CA . GLY A 1 222 ? 2.834 -23.421 16.769 1.00 54.34 222 GLY A CA 1
ATOM 1777 C C . GLY A 1 222 ? 2.076 -22.389 15.951 1.00 54.34 222 GLY A C 1
ATOM 1778 O O . GLY A 1 222 ? 2.671 -21.710 15.118 1.00 54.34 222 GLY A O 1
ATOM 1779 N N . ALA A 1 223 ? 0.766 -22.253 16.195 1.00 56.44 223 ALA A N 1
ATOM 1780 C CA . ALA A 1 223 ? -0.056 -21.239 15.545 1.00 56.44 223 ALA A CA 1
ATOM 1781 C C . ALA A 1 223 ? 0.699 -19.901 15.531 1.00 56.44 223 ALA A C 1
ATOM 1783 O O . ALA A 1 223 ? 0.960 -19.332 16.594 1.00 56.44 223 ALA A O 1
ATOM 1784 N N . THR A 1 224 ? 1.076 -19.429 14.335 1.00 61.75 224 THR A N 1
ATOM 1785 C CA . THR A 1 224 ? 1.864 -18.203 14.171 1.00 61.75 224 THR A CA 1
ATOM 1786 C C . THR A 1 224 ? 1.211 -17.087 14.984 1.00 61.75 224 THR A C 1
ATOM 1788 O O . THR A 1 224 ? -0.008 -16.884 14.875 1.00 61.75 224 THR A O 1
ATOM 1791 N N . SER A 1 225 ? 1.996 -16.390 15.813 1.00 71.75 225 SER A N 1
ATOM 1792 C CA . SER A 1 225 ? 1.495 -15.279 16.630 1.00 71.75 225 SER A CA 1
ATOM 1793 C C . SER A 1 225 ? 0.774 -14.255 15.748 1.00 71.75 225 SER A C 1
ATOM 1795 O O . SER A 1 225 ? 1.034 -14.161 14.546 1.00 71.75 225 SER A O 1
ATOM 1797 N N . VAL A 1 226 ? -0.152 -13.472 16.309 1.00 69.81 226 VAL A N 1
ATOM 1798 C CA . VAL A 1 226 ? -0.861 -12.438 15.528 1.00 69.81 226 VAL A CA 1
ATOM 1799 C C . VAL A 1 226 ? 0.135 -11.470 14.883 1.00 69.81 226 VAL A C 1
ATOM 1801 O O . VAL A 1 226 ? -0.014 -11.130 13.710 1.00 69.81 226 VAL A O 1
ATOM 1804 N N . HIS A 1 227 ? 1.204 -11.136 15.609 1.00 74.56 227 HIS A N 1
ATOM 1805 C CA . HIS A 1 227 ? 2.354 -10.402 15.092 1.00 74.56 227 HIS A CA 1
ATOM 1806 C C . HIS A 1 227 ? 2.986 -11.100 13.874 1.00 74.56 227 HIS A C 1
ATOM 1808 O O . HIS A 1 227 ? 3.084 -10.493 12.809 1.00 74.56 227 HIS A O 1
ATOM 1814 N N . GLY A 1 228 ? 3.331 -12.389 13.982 1.00 77.50 228 GLY A N 1
ATOM 1815 C CA . GLY A 1 228 ? 3.904 -13.153 12.872 1.00 77.50 228 GLY A CA 1
ATOM 1816 C C . GLY A 1 228 ? 2.959 -13.279 11.671 1.00 77.50 228 GLY A C 1
ATOM 1817 O O . GLY A 1 228 ? 3.401 -13.205 10.532 1.00 77.50 228 GLY A O 1
ATOM 1818 N N . LYS A 1 229 ? 1.641 -13.370 11.886 1.00 78.12 229 LYS A N 1
ATOM 1819 C CA . LYS A 1 229 ? 0.650 -13.380 10.794 1.00 78.12 229 LYS A CA 1
ATOM 1820 C C . LYS A 1 229 ? 0.608 -12.053 10.047 1.00 78.12 229 LYS A C 1
ATOM 1822 O O . LYS A 1 229 ? 0.565 -12.051 8.822 1.00 78.12 229 LYS A O 1
ATOM 1827 N N . ILE A 1 230 ? 0.617 -10.929 10.765 1.00 75.44 230 ILE A N 1
ATOM 1828 C CA . ILE A 1 230 ? 0.642 -9.592 10.152 1.00 75.44 230 ILE A CA 1
ATOM 1829 C C . ILE A 1 230 ? 1.941 -9.394 9.374 1.00 75.44 230 ILE A C 1
ATOM 1831 O O . ILE A 1 230 ? 1.897 -8.936 8.234 1.00 75.44 230 ILE A O 1
ATOM 1835 N N . LYS A 1 231 ? 3.064 -9.810 9.962 1.00 82.00 231 LYS A N 1
ATOM 1836 C CA . LYS A 1 231 ? 4.380 -9.797 9.329 1.00 82.00 231 LYS A CA 1
ATOM 1837 C C . LYS A 1 231 ? 4.396 -10.635 8.044 1.00 82.00 231 LYS A C 1
ATOM 1839 O O . LYS A 1 231 ? 4.793 -10.134 7.000 1.00 82.00 231 LYS A O 1
ATOM 1844 N N . ASN A 1 232 ? 3.827 -11.839 8.071 1.00 82.69 232 ASN A N 1
ATOM 1845 C CA . ASN A 1 232 ? 3.688 -12.684 6.882 1.00 82.69 232 ASN A CA 1
ATOM 1846 C C . ASN A 1 232 ? 2.795 -12.044 5.811 1.00 82.69 232 ASN A C 1
ATOM 1848 O O . ASN A 1 232 ? 3.167 -12.034 4.644 1.00 82.69 232 ASN A O 1
ATOM 1852 N N . TYR A 1 233 ? 1.641 -11.469 6.175 1.00 78.06 233 TYR A N 1
ATOM 1853 C CA . TYR A 1 233 ? 0.782 -10.784 5.199 1.00 78.06 233 TYR A CA 1
ATOM 1854 C C . TYR A 1 233 ? 1.472 -9.584 4.555 1.00 78.06 233 TYR A C 1
ATOM 1856 O O . TYR A 1 233 ? 1.278 -9.332 3.366 1.00 78.06 233 TYR A O 1
ATOM 1864 N N . PHE A 1 234 ? 2.261 -8.848 5.336 1.00 79.31 234 PHE A N 1
ATOM 1865 C CA . PHE A 1 234 ? 3.084 -7.763 4.831 1.00 79.31 234 PHE A CA 1
ATOM 1866 C C . PHE A 1 234 ? 4.121 -8.276 3.828 1.00 79.31 234 PHE A C 1
ATOM 1868 O O . PHE A 1 234 ? 4.132 -7.802 2.693 1.00 79.31 234 PHE A O 1
ATOM 1875 N N . TYR A 1 235 ? 4.918 -9.278 4.206 1.00 83.31 235 TYR A N 1
ATOM 1876 C CA . TYR A 1 235 ? 5.937 -9.846 3.326 1.00 83.31 235 TYR A CA 1
ATOM 1877 C C . TYR A 1 235 ? 5.339 -10.424 2.047 1.00 83.31 235 TYR A C 1
ATOM 1879 O O . TYR A 1 235 ? 5.800 -10.084 0.968 1.00 83.31 235 TYR A O 1
ATOM 1887 N N . MET A 1 236 ? 4.222 -11.150 2.129 1.00 82.56 236 MET A N 1
ATOM 1888 C CA . MET A 1 236 ? 3.516 -11.634 0.938 1.00 82.56 236 MET A CA 1
ATOM 1889 C C . MET A 1 236 ? 3.115 -10.498 -0.015 1.00 82.56 236 MET A C 1
ATOM 1891 O O . MET A 1 236 ? 3.274 -10.619 -1.229 1.00 82.56 236 MET A O 1
ATOM 1895 N N . ALA A 1 237 ? 2.589 -9.386 0.511 1.00 80.56 237 ALA A N 1
ATOM 1896 C CA . ALA A 1 237 ? 2.203 -8.247 -0.318 1.00 80.56 237 ALA A CA 1
ATOM 1897 C C . ALA A 1 237 ? 3.427 -7.578 -0.970 1.00 80.56 237 ALA A C 1
ATOM 1899 O O . ALA A 1 237 ? 3.385 -7.241 -2.155 1.00 80.56 237 ALA A O 1
ATOM 1900 N N . VAL A 1 238 ? 4.518 -7.415 -0.217 1.00 83.00 238 VAL A N 1
ATOM 1901 C CA . VAL A 1 238 ? 5.767 -6.815 -0.705 1.00 83.00 238 VAL A CA 1
ATOM 1902 C C . VAL A 1 238 ? 6.472 -7.717 -1.716 1.00 83.00 238 VAL A C 1
ATOM 1904 O O . VAL A 1 238 ? 6.872 -7.229 -2.770 1.00 83.00 238 VAL A O 1
ATOM 1907 N N . ASP A 1 239 ? 6.534 -9.024 -1.489 1.00 84.75 239 ASP A N 1
ATOM 1908 C CA . ASP A 1 239 ? 7.123 -9.992 -2.418 1.00 84.75 239 ASP A CA 1
ATOM 1909 C C . ASP A 1 239 ? 6.389 -10.002 -3.759 1.00 84.75 239 ASP A C 1
ATOM 1911 O O . ASP A 1 239 ? 7.003 -10.053 -4.830 1.00 84.75 239 ASP A O 1
ATOM 1915 N N . ILE A 1 240 ? 5.059 -9.887 -3.737 1.00 82.69 240 ILE A N 1
ATOM 1916 C CA . ILE A 1 240 ? 4.257 -9.777 -4.961 1.00 82.69 240 ILE A CA 1
ATOM 1917 C C . ILE A 1 240 ? 4.542 -8.459 -5.685 1.00 82.69 240 ILE A C 1
ATOM 1919 O O . ILE A 1 240 ? 4.614 -8.442 -6.919 1.00 82.69 240 ILE A O 1
ATOM 1923 N N . ILE A 1 241 ? 4.751 -7.365 -4.946 1.00 82.94 241 ILE A N 1
ATOM 1924 C CA . ILE A 1 241 ? 5.197 -6.094 -5.523 1.00 82.94 241 ILE A CA 1
ATOM 1925 C C . ILE A 1 241 ? 6.571 -6.275 -6.175 1.00 82.94 241 ILE A C 1
ATOM 1927 O O . ILE A 1 241 ? 6.707 -6.018 -7.369 1.00 82.94 241 ILE A O 1
ATOM 1931 N N . LEU A 1 242 ? 7.569 -6.761 -5.441 1.00 86.38 242 LEU A N 1
ATOM 1932 C CA . LEU A 1 242 ? 8.950 -6.895 -5.905 1.00 86.38 242 LEU A CA 1
ATOM 1933 C C . LEU A 1 242 ? 9.071 -7.839 -7.106 1.00 86.38 242 LEU A C 1
ATOM 1935 O O . LEU A 1 242 ? 9.677 -7.482 -8.119 1.00 86.38 242 LEU A O 1
ATOM 1939 N N . SER A 1 243 ? 8.431 -9.009 -7.051 1.00 84.31 243 SER A N 1
ATOM 1940 C CA . SER A 1 243 ? 8.388 -9.959 -8.170 1.00 84.31 243 SER A CA 1
ATOM 1941 C C . SER A 1 243 ? 7.708 -9.358 -9.405 1.00 84.31 243 SER A C 1
ATOM 1943 O O . SER A 1 243 ? 8.213 -9.492 -10.525 1.00 84.31 243 SER A O 1
ATOM 1945 N N . SER A 1 244 ? 6.612 -8.617 -9.211 1.00 77.69 244 SER A N 1
ATOM 1946 C CA . SER A 1 244 ? 5.915 -7.903 -10.282 1.00 77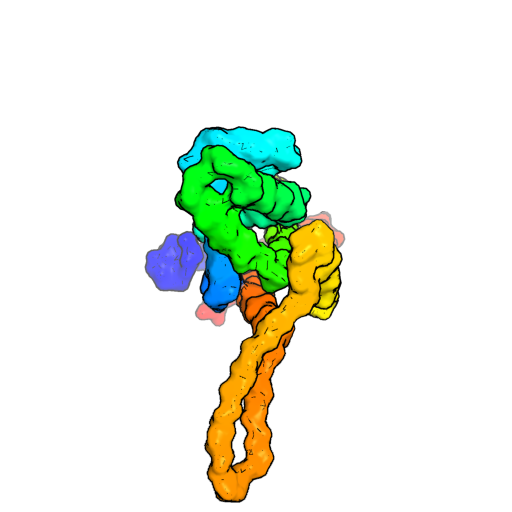.69 244 SER A CA 1
ATOM 1947 C C . SER A 1 244 ? 6.759 -6.791 -10.902 1.00 77.69 244 SER A C 1
ATOM 1949 O O . SER A 1 244 ? 6.755 -6.660 -12.130 1.00 77.69 244 SER A O 1
ATOM 1951 N N . LEU A 1 245 ? 7.466 -6.000 -10.087 1.00 81.25 245 LEU A N 1
ATOM 1952 C CA . LEU A 1 245 ? 8.390 -4.962 -10.549 1.00 81.25 245 LEU A CA 1
ATOM 1953 C C . LEU A 1 245 ? 9.498 -5.606 -11.391 1.00 81.25 245 LEU A C 1
ATOM 1955 O O . LEU A 1 245 ? 9.700 -5.226 -12.544 1.00 81.25 245 LEU A O 1
ATOM 1959 N N . LYS A 1 246 ? 10.143 -6.652 -10.865 1.00 82.50 246 LYS A N 1
ATOM 1960 C CA . LYS A 1 246 ? 11.232 -7.365 -11.543 1.00 82.50 246 LYS A CA 1
ATOM 1961 C C . LYS A 1 246 ? 10.794 -7.935 -12.893 1.00 82.50 246 LYS A C 1
ATOM 1963 O O . LYS A 1 246 ? 11.459 -7.713 -13.903 1.00 82.50 246 LYS A O 1
ATOM 1968 N N . TRP A 1 247 ? 9.657 -8.633 -12.946 1.00 74.06 247 TRP A N 1
ATOM 1969 C CA . TRP A 1 247 ? 9.169 -9.246 -14.186 1.00 74.06 247 TRP A CA 1
ATOM 1970 C C . TRP A 1 247 ? 8.739 -8.209 -15.232 1.00 74.06 247 TRP A C 1
ATOM 1972 O O . TRP A 1 247 ? 9.132 -8.311 -16.396 1.00 74.06 247 TRP A O 1
ATOM 1982 N N . ARG A 1 248 ? 7.963 -7.186 -14.839 1.00 71.19 248 ARG A N 1
ATOM 1983 C CA . ARG A 1 248 ? 7.441 -6.179 -15.782 1.00 71.19 248 ARG A CA 1
ATOM 1984 C C . ARG A 1 248 ? 8.531 -5.256 -16.312 1.00 71.19 248 ARG A C 1
ATOM 1986 O O . ARG A 1 248 ? 8.460 -4.844 -17.471 1.00 71.19 248 ARG A O 1
ATOM 1993 N N . PHE A 1 249 ? 9.543 -4.960 -15.500 1.00 76.56 249 PHE A N 1
ATOM 1994 C CA . PHE A 1 249 ? 10.619 -4.053 -15.889 1.00 76.56 249 PHE A CA 1
ATOM 1995 C C . PHE A 1 249 ? 11.833 -4.743 -16.489 1.00 76.56 249 PHE A C 1
ATOM 1997 O O . PHE A 1 249 ? 12.633 -4.061 -17.121 1.00 76.56 249 PHE A O 1
ATOM 2004 N N . LYS A 1 250 ? 11.884 -6.082 -16.477 1.00 80.88 250 LYS A N 1
ATOM 2005 C CA . LYS A 1 250 ? 12.879 -6.859 -17.230 1.00 80.88 250 LYS A CA 1
ATOM 2006 C C . LYS A 1 250 ? 12.996 -6.396 -18.683 1.00 80.88 250 LYS A C 1
ATOM 2008 O O . LYS A 1 250 ? 14.102 -6.221 -19.181 1.00 80.88 250 LYS A O 1
ATOM 2013 N N . ARG A 1 251 ? 11.869 -6.150 -19.368 1.00 78.12 251 ARG A N 1
ATOM 2014 C CA . ARG A 1 251 ? 11.895 -5.656 -20.755 1.00 78.12 251 ARG A CA 1
ATOM 2015 C C . ARG A 1 251 ? 12.491 -4.254 -20.855 1.00 78.12 251 ARG A C 1
ATOM 2017 O O . ARG A 1 251 ? 13.216 -3.998 -21.804 1.00 78.12 251 ARG A O 1
ATOM 2024 N N . MET A 1 252 ? 12.206 -3.373 -19.898 1.00 80.81 252 MET A N 1
ATOM 2025 C CA . MET A 1 252 ? 12.764 -2.021 -19.889 1.00 80.81 252 MET A CA 1
ATOM 2026 C C . MET A 1 252 ? 14.276 -2.042 -19.651 1.00 80.81 252 MET A C 1
ATOM 2028 O O . MET A 1 252 ? 15.005 -1.338 -20.336 1.00 80.81 252 MET A O 1
ATOM 2032 N N . THR A 1 253 ? 14.756 -2.899 -18.749 1.00 82.81 253 THR A N 1
ATOM 2033 C CA . THR A 1 253 ? 16.192 -3.102 -18.520 1.00 82.81 253 THR A CA 1
ATOM 2034 C C . THR A 1 253 ? 16.886 -3.660 -19.761 1.00 82.81 253 THR A C 1
ATOM 2036 O O . THR A 1 253 ? 17.929 -3.151 -20.148 1.00 82.81 253 THR A O 1
ATOM 2039 N N . ILE A 1 254 ? 16.284 -4.650 -20.434 1.00 83.38 254 ILE A N 1
ATOM 2040 C CA . ILE A 1 254 ? 16.812 -5.185 -21.700 1.00 83.38 254 ILE A CA 1
ATOM 2041 C C . ILE A 1 254 ? 16.917 -4.076 -22.750 1.00 83.38 254 ILE A C 1
ATOM 2043 O O . ILE A 1 254 ? 17.976 -3.906 -23.335 1.00 83.38 254 ILE A O 1
ATOM 2047 N N . LEU A 1 255 ? 15.855 -3.288 -22.941 1.00 82.44 255 LEU A N 1
ATOM 2048 C CA . LEU A 1 255 ? 15.855 -2.181 -23.900 1.00 82.44 255 LEU A CA 1
ATOM 2049 C C . LEU A 1 255 ? 16.891 -1.111 -23.548 1.00 82.44 255 LEU A C 1
ATOM 2051 O O . LEU A 1 255 ? 17.578 -0.614 -24.430 1.00 82.44 255 LEU A O 1
ATOM 2055 N N . SER A 1 256 ? 17.028 -0.778 -22.265 1.00 84.00 256 SER A N 1
ATOM 2056 C CA . SER A 1 256 ? 18.045 0.164 -21.797 1.00 84.00 256 SER A CA 1
ATOM 2057 C C . SER A 1 256 ? 19.461 -0.300 -22.127 1.00 84.00 256 SER A C 1
ATOM 2059 O O . SER A 1 256 ? 20.300 0.548 -22.395 1.00 84.00 256 SER A O 1
ATOM 2061 N N . ASN A 1 257 ? 19.722 -1.608 -22.091 1.00 83.38 257 ASN A N 1
ATOM 2062 C CA . ASN A 1 257 ? 21.033 -2.172 -22.407 1.00 83.38 257 ASN A CA 1
ATOM 2063 C C . ASN A 1 257 ? 21.231 -2.307 -23.926 1.00 83.38 257 ASN A C 1
ATOM 2065 O O . ASN A 1 257 ? 22.291 -1.975 -24.442 1.00 83.38 257 ASN A O 1
ATOM 2069 N N . GLU A 1 258 ? 20.206 -2.762 -24.660 1.00 82.12 258 GLU A N 1
ATOM 2070 C CA . GLU A 1 258 ? 20.236 -2.873 -26.127 1.00 82.12 258 GLU A CA 1
ATOM 2071 C C . GLU A 1 258 ? 20.517 -1.518 -26.782 1.00 82.12 258 GLU A C 1
ATOM 2073 O O . GLU A 1 258 ? 2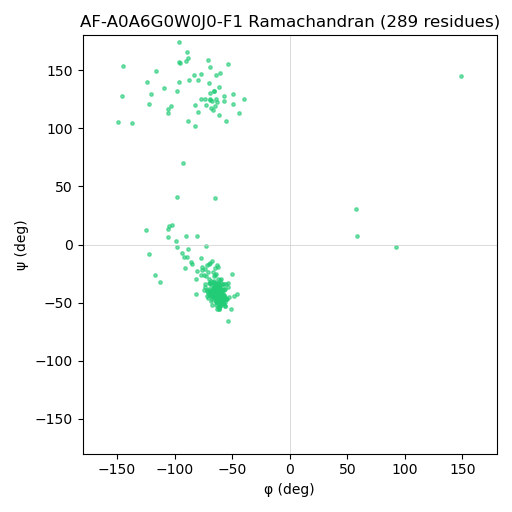1.324 -1.441 -27.702 1.00 82.12 258 GLU A O 1
ATOM 2078 N N . PHE A 1 259 ? 19.888 -0.453 -26.281 1.00 79.94 259 PHE A N 1
ATOM 2079 C CA . PHE A 1 259 ? 20.005 0.905 -26.813 1.00 79.94 259 PHE A CA 1
ATOM 2080 C C . PHE A 1 259 ? 20.938 1.802 -25.994 1.00 79.94 259 PHE A C 1
ATOM 2082 O O . PHE A 1 259 ? 20.917 3.020 -26.160 1.00 79.94 259 PHE A O 1
ATOM 2089 N N . GLU A 1 260 ? 21.782 1.227 -25.133 1.00 81.56 260 GLU A N 1
ATOM 2090 C CA . GLU A 1 260 ? 22.699 1.997 -24.283 1.00 81.56 260 GLU A CA 1
ATOM 2091 C C . GLU A 1 260 ? 23.619 2.903 -25.111 1.00 81.56 260 GLU A C 1
ATOM 2093 O O . GLU A 1 260 ? 23.907 4.024 -24.709 1.00 81.56 260 GLU A O 1
ATOM 2098 N N . PHE A 1 261 ? 24.009 2.459 -26.310 1.00 76.00 261 PHE A N 1
ATOM 2099 C CA . PHE A 1 261 ? 24.851 3.224 -27.232 1.00 76.00 261 PHE A CA 1
ATOM 2100 C C . PHE A 1 261 ? 24.215 4.536 -27.729 1.00 76.00 261 PHE A C 1
ATOM 2102 O O . PHE A 1 261 ? 24.939 5.403 -28.209 1.00 76.00 261 PHE A O 1
ATOM 2109 N N . LEU A 1 262 ? 22.891 4.697 -27.608 1.00 75.19 262 LEU A N 1
ATOM 2110 C CA . LEU A 1 262 ? 22.168 5.936 -27.927 1.00 75.19 262 LEU A CA 1
ATOM 2111 C C . LEU A 1 262 ? 22.031 6.868 -26.716 1.00 75.19 262 LEU A C 1
ATOM 2113 O O . LEU A 1 262 ? 21.783 8.063 -26.863 1.00 75.19 262 LEU A O 1
ATOM 2117 N N . CYS A 1 263 ? 22.165 6.329 -25.506 1.00 66.12 263 CYS A N 1
ATOM 2118 C CA . CYS A 1 263 ? 22.100 7.088 -24.269 1.00 66.12 263 CYS A CA 1
ATOM 2119 C C . CYS A 1 263 ? 23.514 7.583 -23.963 1.00 66.12 263 CYS A C 1
ATOM 2121 O O . CYS A 1 263 ? 24.358 6.793 -23.557 1.00 66.12 263 CYS A O 1
ATOM 2123 N N . GLY A 1 264 ? 23.785 8.878 -24.160 1.00 57.03 264 GLY A N 1
ATOM 2124 C CA . GLY A 1 264 ? 25.126 9.488 -24.150 1.00 57.03 264 GLY A CA 1
ATOM 2125 C C . GLY A 1 264 ? 25.925 9.489 -22.834 1.00 57.03 264 GLY A C 1
ATOM 2126 O O . GLY A 1 264 ? 26.556 10.485 -22.499 1.00 57.03 264 GLY A O 1
ATOM 2127 N N . LYS A 1 265 ? 25.874 8.399 -22.065 1.00 55.19 265 LYS A N 1
ATOM 2128 C CA . LYS A 1 265 ? 26.546 8.178 -20.780 1.00 55.19 265 LYS A CA 1
ATOM 2129 C C . LYS A 1 265 ? 27.978 7.676 -20.902 1.00 55.19 265 LYS A C 1
ATOM 2131 O O . LYS A 1 265 ? 28.711 7.767 -19.925 1.00 55.19 265 LYS A O 1
ATOM 2136 N N . HIS A 1 266 ? 28.373 7.173 -22.065 1.00 52.09 266 HIS A N 1
ATOM 2137 C CA . HIS A 1 266 ? 29.774 6.894 -22.356 1.00 52.09 266 HIS A CA 1
ATOM 2138 C C . HIS A 1 266 ? 30.359 8.082 -23.117 1.00 52.09 266 HIS A C 1
ATOM 2140 O O . HIS A 1 266 ? 29.705 8.597 -24.024 1.00 52.09 266 HIS A O 1
ATOM 2146 N N . GLU A 1 267 ? 31.597 8.479 -22.814 1.00 48.41 267 GLU A N 1
ATOM 2147 C CA . GLU A 1 267 ? 32.381 9.385 -23.677 1.00 48.41 267 GLU A CA 1
ATOM 2148 C C . GLU A 1 267 ? 32.398 8.900 -25.141 1.00 48.41 267 GLU A C 1
ATOM 2150 O O . GLU A 1 267 ? 32.419 9.713 -26.063 1.00 48.41 267 GLU A O 1
ATOM 2155 N N . PHE A 1 268 ? 32.216 7.589 -25.354 1.00 47.41 268 PHE A N 1
ATOM 2156 C CA . PHE A 1 268 ? 31.953 6.963 -26.649 1.00 47.41 268 PHE A CA 1
ATOM 2157 C C . PHE A 1 268 ? 30.775 7.557 -27.426 1.00 47.41 268 PHE A C 1
ATOM 2159 O O . PHE A 1 268 ? 30.871 7.672 -28.633 1.00 47.41 268 PHE A O 1
ATOM 2166 N N . ALA A 1 269 ? 29.667 7.981 -26.816 1.00 50.09 269 ALA A N 1
ATOM 2167 C CA . ALA A 1 269 ? 28.530 8.501 -27.590 1.00 50.09 269 ALA A CA 1
ATOM 2168 C C . ALA A 1 269 ? 28.809 9.860 -28.259 1.00 50.09 269 ALA A C 1
ATOM 2170 O O . ALA A 1 269 ? 28.074 10.263 -29.156 1.00 50.09 269 ALA A O 1
ATOM 2171 N N . ARG A 1 270 ? 29.869 10.567 -27.838 1.00 53.16 270 ARG A N 1
ATOM 2172 C CA . ARG A 1 270 ? 30.364 11.778 -28.514 1.00 53.16 270 ARG A CA 1
ATOM 2173 C C . ARG A 1 270 ? 31.404 11.480 -29.603 1.00 53.16 270 ARG A C 1
ATOM 2175 O O . ARG A 1 270 ? 31.731 12.388 -30.356 1.00 53.16 270 ARG A O 1
ATOM 2182 N N . GLN A 1 271 ? 31.911 10.246 -29.681 1.00 60.03 271 GLN A N 1
ATOM 2183 C CA . GLN A 1 271 ? 32.956 9.807 -30.622 1.00 60.03 271 GLN A CA 1
ATOM 2184 C C . GLN A 1 271 ? 32.536 8.638 -31.527 1.00 60.03 271 GLN A C 1
ATOM 2186 O O . GLN A 1 271 ? 33.268 8.305 -32.452 1.00 60.03 271 GLN A O 1
ATOM 2191 N N . ILE A 1 272 ? 31.376 8.027 -31.279 1.00 65.88 272 ILE A N 1
ATOM 2192 C CA . ILE A 1 272 ? 30.840 6.924 -32.072 1.00 65.88 272 ILE A CA 1
ATOM 2193 C C . ILE A 1 272 ? 30.568 7.436 -33.486 1.00 65.88 272 ILE A C 1
ATOM 2195 O O . ILE A 1 272 ? 29.820 8.400 -33.683 1.00 65.88 272 ILE A O 1
ATOM 2199 N N . SER A 1 273 ? 31.195 6.791 -34.467 1.00 72.94 273 SER A N 1
ATOM 2200 C CA . SER A 1 273 ? 30.983 7.125 -35.870 1.00 72.94 273 SER A CA 1
ATOM 2201 C C . SER A 1 273 ? 29.591 6.676 -36.321 1.00 72.94 273 SER A C 1
ATOM 2203 O O . SER A 1 273 ? 28.964 5.793 -35.729 1.00 72.94 273 SER A O 1
ATOM 2205 N N . TYR A 1 274 ? 29.092 7.276 -37.401 1.00 74.12 274 TYR A N 1
ATOM 2206 C CA . TYR A 1 274 ? 27.825 6.855 -37.998 1.00 74.12 274 TYR A CA 1
ATOM 2207 C C . TYR A 1 274 ? 27.851 5.370 -38.415 1.00 74.12 274 TYR A C 1
ATOM 2209 O O . TYR A 1 274 ? 26.856 4.665 -38.246 1.00 74.12 274 TYR A O 1
ATOM 2217 N N . ASP A 1 275 ? 29.008 4.875 -38.860 1.00 75.62 275 ASP A N 1
ATOM 2218 C CA . ASP A 1 275 ? 29.201 3.478 -39.261 1.00 75.62 275 ASP A CA 1
ATOM 2219 C C . ASP A 1 275 ? 29.130 2.521 -38.061 1.00 75.62 275 ASP A C 1
ATOM 2221 O O . ASP A 1 275 ? 28.479 1.482 -38.132 1.00 75.62 275 ASP A O 1
ATOM 2225 N N . GLU A 1 276 ? 29.689 2.903 -36.909 1.00 74.38 276 GLU A N 1
ATOM 2226 C CA . GLU A 1 276 ? 29.584 2.117 -35.671 1.00 74.38 276 GLU A CA 1
ATOM 2227 C C . GLU A 1 276 ? 28.141 2.031 -35.149 1.00 74.38 276 GLU A C 1
ATOM 2229 O O . GLU A 1 276 ? 27.735 1.018 -34.568 1.00 74.38 276 GLU A O 1
ATOM 2234 N N . ILE A 1 277 ? 27.340 3.083 -35.359 1.00 73.31 277 ILE A N 1
ATOM 2235 C CA . ILE A 1 277 ? 25.901 3.062 -35.065 1.00 73.31 277 ILE A CA 1
ATOM 2236 C C . ILE A 1 277 ? 25.210 2.042 -35.971 1.00 73.31 277 ILE A C 1
ATOM 2238 O O . ILE A 1 277 ? 24.452 1.203 -35.474 1.00 73.31 277 ILE A O 1
ATOM 2242 N N . ILE A 1 278 ? 25.481 2.086 -37.279 1.00 75.81 278 ILE A N 1
ATOM 2243 C CA . ILE A 1 278 ? 24.910 1.152 -38.259 1.00 75.81 278 ILE A CA 1
ATOM 2244 C C . ILE A 1 278 ? 25.278 -0.294 -37.916 1.00 75.81 278 ILE A C 1
ATOM 2246 O O . ILE A 1 278 ? 24.395 -1.157 -37.918 1.00 75.81 278 ILE A O 1
ATOM 2250 N N . ASP A 1 279 ? 26.530 -0.565 -37.554 1.00 77.50 279 ASP A N 1
ATOM 2251 C CA . ASP A 1 279 ? 26.987 -1.902 -37.169 1.00 77.50 279 ASP A CA 1
ATOM 2252 C C . ASP A 1 279 ? 26.285 -2.406 -35.904 1.00 77.50 279 ASP A C 1
ATOM 2254 O O . ASP A 1 279 ? 25.796 -3.542 -35.859 1.00 77.50 279 ASP A O 1
ATOM 2258 N N . LYS A 1 280 ? 26.127 -1.551 -34.885 1.00 76.50 280 LYS A N 1
ATOM 2259 C CA . LYS A 1 280 ? 25.377 -1.915 -33.673 1.00 76.50 280 LYS A CA 1
ATOM 2260 C C . LYS A 1 280 ? 23.912 -2.216 -33.978 1.00 76.50 280 LYS A C 1
ATOM 2262 O O . LYS A 1 280 ? 23.399 -3.231 -33.499 1.00 76.50 280 LYS A O 1
ATOM 2267 N N . PHE A 1 281 ? 23.248 -1.418 -34.814 1.00 75.25 281 PHE A N 1
ATOM 2268 C CA . PHE A 1 281 ? 21.876 -1.703 -35.251 1.00 75.25 281 PHE A CA 1
ATOM 2269 C C . PHE A 1 281 ? 21.775 -2.995 -36.075 1.00 75.25 281 PHE A C 1
ATOM 2271 O O . PHE A 1 281 ? 20.842 -3.778 -35.876 1.00 75.25 281 PHE A O 1
ATOM 2278 N N . SER A 1 282 ? 22.751 -3.260 -36.943 1.00 72.81 282 SER A N 1
ATOM 2279 C CA . SER A 1 282 ? 22.823 -4.482 -37.752 1.00 72.81 282 SER A CA 1
ATOM 2280 C C . SER A 1 282 ? 23.017 -5.726 -36.878 1.00 72.81 282 SER A C 1
ATOM 2282 O O . SER A 1 282 ? 22.337 -6.736 -37.068 1.00 72.81 282 SER A O 1
ATOM 2284 N N . SER A 1 283 ? 23.840 -5.632 -35.830 1.00 71.19 283 SER A N 1
ATOM 2285 C CA . SER A 1 283 ? 24.030 -6.710 -34.850 1.00 71.19 283 SER A CA 1
ATOM 2286 C C . SER A 1 283 ? 22.766 -7.004 -34.023 1.00 71.19 283 SER A C 1
ATOM 2288 O O . SER A 1 283 ? 22.468 -8.162 -33.715 1.00 71.19 283 SER A O 1
ATOM 2290 N N . LEU A 1 284 ? 21.972 -5.974 -33.698 1.00 70.44 284 LEU A N 1
ATOM 2291 C CA . LEU A 1 284 ? 20.685 -6.127 -33.011 1.00 70.44 284 LEU A CA 1
ATOM 2292 C C . LEU A 1 284 ? 19.637 -6.800 -33.904 1.00 70.44 284 LEU A C 1
ATOM 2294 O O . LEU A 1 284 ? 18.830 -7.589 -33.408 1.00 70.44 284 LEU A O 1
ATOM 2298 N N . LYS A 1 285 ? 19.669 -6.526 -35.213 1.00 64.69 285 LYS A N 1
ATOM 2299 C CA . LYS A 1 285 ? 18.824 -7.197 -36.207 1.00 64.69 285 LYS A CA 1
ATOM 2300 C C . LYS A 1 285 ? 19.149 -8.693 -36.295 1.00 64.69 285 LYS A C 1
ATOM 2302 O O . LYS A 1 285 ? 18.247 -9.508 -36.123 1.00 64.69 285 LYS A O 1
ATOM 2307 N N . ALA A 1 286 ? 20.429 -9.054 -36.406 1.00 59.88 286 ALA A N 1
ATOM 2308 C CA . ALA A 1 286 ? 20.875 -10.451 -36.477 1.00 59.88 286 ALA A CA 1
ATOM 2309 C C . ALA A 1 286 ? 20.548 -11.278 -35.212 1.00 59.88 286 ALA A C 1
ATOM 2311 O O . ALA A 1 286 ? 20.323 -12.487 -35.279 1.00 59.88 286 ALA A O 1
ATOM 2312 N N . ARG A 1 287 ? 20.481 -10.646 -34.030 1.00 58.25 287 ARG A N 1
ATOM 2313 C CA . ARG A 1 287 ? 20.080 -11.319 -32.776 1.00 58.25 287 ARG A CA 1
ATOM 2314 C C . ARG A 1 287 ? 18.590 -11.647 -32.704 1.00 58.25 287 ARG A C 1
ATOM 2316 O O . ARG A 1 287 ? 18.226 -12.587 -32.004 1.00 58.25 287 ARG A O 1
ATOM 2323 N N . LYS A 1 288 ? 17.732 -10.885 -33.388 1.00 55.56 288 LYS A N 1
ATOM 2324 C CA . LYS A 1 288 ? 16.285 -11.149 -33.438 1.00 55.56 288 LYS A CA 1
ATOM 2325 C C . LYS A 1 288 ? 15.919 -12.292 -34.384 1.00 55.56 288 LYS A C 1
ATOM 2327 O O . LYS A 1 288 ? 14.902 -12.924 -34.153 1.00 55.56 288 LYS A O 1
ATOM 2332 N N . GLU A 1 289 ? 16.737 -12.559 -35.398 1.00 43.97 289 GLU A N 1
ATOM 2333 C CA . GLU A 1 289 ? 16.522 -13.645 -36.369 1.00 43.97 289 GLU A CA 1
ATOM 2334 C C . GLU A 1 289 ? 16.880 -15.038 -35.801 1.00 43.97 289 GLU A C 1
ATOM 2336 O O . GLU A 1 289 ? 16.523 -16.053 -36.387 1.00 43.97 289 GLU A O 1
ATOM 2341 N N . ASN A 1 290 ? 17.543 -15.099 -34.637 1.00 33.72 290 ASN A N 1
ATOM 2342 C CA . ASN A 1 290 ? 18.013 -16.333 -33.988 1.00 33.72 290 ASN A CA 1
ATOM 2343 C C . ASN A 1 290 ? 17.179 -16.773 -32.757 1.00 33.72 290 ASN A C 1
ATOM 2345 O O . ASN A 1 290 ? 17.645 -17.594 -31.965 1.00 33.72 290 ASN A O 1
ATOM 2349 N N . PHE A 1 291 ? 15.970 -16.232 -32.569 1.00 34.25 291 PHE A N 1
ATOM 2350 C CA . PHE A 1 291 ? 15.033 -16.563 -31.479 1.00 34.25 291 PHE A CA 1
ATOM 2351 C C . PHE A 1 291 ? 13.604 -16.731 -31.996 1.00 34.25 291 PHE A C 1
ATOM 2353 O O . PHE A 1 291 ? 12.853 -17.513 -31.365 1.00 34.25 291 PHE A O 1
#

Sequence (291 aa):
MAGKIKRVQAKITKLNELAVFVPCTAHSLNLFGVHAAETSPAMITFFGSIQKIFVFFSNSTSRWNMLKNVINVTLKKHSDTRWSSKKQAISAFHTNIISIDTILKQMKDTTNMNYDIINGCNQILHLIDLKFLCLLNIWNKILTHIDKTNKSLQTKDFTIDMASKMLNGLYNSIQEICDNNFEDSLKNAKNTAIEMELSPEFLEKRRHKIKRMDGEEAKDDGATSVHGKIKNYFYMAVDIILSSLKWRFKRMTILSNEFEFLCGKHEFARQISYDEIIDKFSSLKARKENF

pLDDT: mean 81.21, std 11.64, range [33.72, 95.12]

Radius of gyration: 25.37 Å; Cα contacts (8 Å, |Δi|>4): 249; chains: 1; bounding box: 63×63×64 Å

Organism: Aphis craccivora (NCBI:txid307492)

Solvent-accessible surface area (backbone atoms only — not comparable to full-atom values): 16641 Å² total; per-residue (Å²): 100,81,46,86,72,94,24,60,46,35,55,50,35,73,77,34,76,84,60,78,89,76,80,60,60,61,60,55,56,34,53,47,52,35,51,38,44,62,65,40,73,69,42,41,47,49,59,47,47,57,45,50,54,44,49,56,33,69,76,32,73,68,51,36,49,60,48,54,78,72,42,96,57,79,79,43,76,57,46,80,83,35,39,70,36,40,36,51,20,42,47,35,43,67,77,36,50,64,61,51,51,53,50,39,52,52,57,47,71,40,91,87,59,56,68,71,56,34,51,50,31,52,58,50,56,70,58,67,40,53,68,45,40,23,50,44,46,47,49,39,53,55,41,46,56,50,51,53,49,46,56,59,70,66,45,90,91,63,50,60,57,57,47,39,50,50,51,51,51,50,49,50,56,53,49,51,45,64,77,62,40,55,64,56,26,41,50,52,17,30,54,53,22,52,78,65,77,41,66,69,62,78,83,75,76,83,78,82,82,75,88,81,62,93,89,70,81,77,73,74,81,69,80,69,48,66,67,54,48,53,52,48,56,49,49,53,30,49,50,52,40,51,53,48,51,54,63,67,41,46,60,45,44,50,50,31,60,76,47,36,78,75,50,72,82,45,80,53,52,84,65,61,47,74,64,58,53,52,51,52,54,51,54,56,52,60,57,61,77,76,113

Foldseek 3Di:
DDDCPPDPVVVVCVVPVLDDDDDQPLQLLQVLLLVLCVLDPLSVLLLVLLQLLLCLQVVDPVSVVLLVVQAPQHAAHADSRGVVRVLSNLVSCLVCVLVSLVSLVVQLPDPPDDPVSNVSSVVSNVSLALLSQLVSLLVNQLSVLSVVLSVVSPDPPADLLNNLVSLVVSLVSLVCCLPPVSVVSLVVSLVSCVSSVHDSDDDFDDDDDDDDDPPDPDDPPDDQTPSRVSNVSSVSSSVSVNVSSCVVCVSSVVVCVLCVLVVPPDPCVVVPDPVNVVVSSVVVVVVSVVD

Secondary structure (DSSP, 8-state):
---SSSSHHHHHHHH-TTPPP---HHHHHHHHHHHHHTSSHHHHHHHHHHHHHHHHHHT-HHHHHHHHTT-SS-----BTTBHHHHHHHHHHHHHHHHHHHHHHHHHHH-TT--HHHHHHHHHHHTT--HHHHHHHHHHHHHHHHHHHHHHHHTSTT--HHHHHHHHHHHHHHHHHHHHHHHHHHHHHHHHHHHHTT--SS--PPPPP-PPPPTT----------HHHHHHHHHHHHHHHHHHHHHHHHHHHHHHHHHTGGGSTTSGGGGT--HHHHHHHHHHHHHHHTT-